Protein 3NXA (pdb70)

CATH classification: 1.10.238.10

InterPro domains:
  IPR001751 S100/Calcium binding protein 7/8-like, conserved site [PS00303] (62-83)
  IPR002048 EF-hand domain [PS50222] (54-89)
  IPR011992 EF-hand domain pair [SSF47473] (5-97)
  IPR013787 S100/CaBP-9k-type, calcium binding, subdomain [PF01023] (8-52)
  IPR013787 S100/CaBP-9k-type, calcium binding, subdomain [SM01394] (8-51)
  IPR018247 EF-Hand 1, calcium-binding site [PS00018] (67-79)

Solvent-accessible surface area: 21104 Å² total; per-residue (Å²): 209,104,52,22,106,1,0,103,4,0,20,42,0,0,55,13,0,29,132,19,23,76,166,207,17,187,44,138,81,34,1,27,78,85,26,0,92,105,0,7,125,137,15,0,70,77,20,6,75,91,90,45,47,104,162,42,4,58,97,38,1,145,102,41,113,100,58,178,59,19,86,0,33,16,88,50,0,8,96,5,0,10,26,18,0,13,112,31,2,133,93,19,31,88,110,58,125,143,94,153,151,104,34,113,4,0,84,5,0,22,32,0,0,53,9,0,17,134,21,14,76,169,189,30,181,40,94,80,16,2,39,60,81,20,0,91,70,0,18,137,119,32,2,75,64,2,5,55,8,76,34,15,116,166,57,4,66,130,62,5,131,119,40,120,110,42,185,54,38,77,0,27,14,87,37,0,8,89,4,0,7,28,14,2,15,82,3,4,119,15,0,35,49,36,88,128,117,228,34,103,3,9,112,3,0,42,35,0,0,51,8,0,26,124,28,26,62,173,208,29,181,50,161,54,40,0,20,54,71,16,0,89,112,0,11,134,137,15,1,64,73,21,6,80,78,90,49,56,108,126,55,2,72,120,71,1,118,130,36,106,70,45,174,93,20,98,4,26,17,89,37,0,7,90,13,0,9,32,13,1,14,104,17,2,116,93,16,25,67,98,62,77,156,118,154,81,31,106,4,0,87,4,0,20,30,0,0,49,9,0,25,136,22,22,36,98,7,7,113,65,86,60,79,1,17,119,71,23,25,169,87,0,33,113,121,11,1,86,135,31,135,95,69,17,32,16,90,93,0,6,100,72,0,10,50,52,0,13,120,58,2,121,96,12,69,139,140,140

Secondary structure (DSSP, 8-state):
--S-HHHHHHHHHHHHHHHTSPTT-S-TT-B-HHHHHHHHHHHSTTTT-SSHHHHHHHHHHHHSPP-SS--B-HHHHHHHHHHHHGGGHHHHHHHHHH--/---HHHHHHHHHHHHHHHTSPTT-S--SEEEHHHHHHHHHHHSTTTT-SHHHHHHHHHHHHTS---SSSEEEHHHHHHHHHHHHGGGHHHHHHHHH-/--HHHHHHHHHHHHHHHTSPTT-SSTT-B-HHHHHHHHHHHSTTTT-SHHHHHHHHHHHHHSPP-SSSPBPHHHHHHHHHHHHGGGHHHHHHHHHH-/---HHHHHHHHHHHHHHTTSPTT-S-TTEE-HHHHHHHHHHHSSS---PEEHHHHHHHHHHHHGGGHHHHHTT-

B-factor: mean 52.2, std 15.89, range [15.0, 108.6]

GO terms:
  GO:0005730 nucleolus (C, IDA)
  GO:0005509 calcium ion binding (F, IDA)
  GO:0005829 cytosol (C, IDA)
  GO:0042803 protein homodimerization activity (F, IPI)
  GO:0005515 protein binding (F, IPI)
  GO:0005576 extracellular region (C, IDA)
  GO:0070062 extracellular exosome (C, HDA)
  GO:0003723 RNA binding (F, HDA)

Organism: Homo sapiens (NCBI:txid9606)

Foldseek 3Di:
DDDDPVRVVVVVLCVLQQVQQDPPRPPSQWHALVSLLVCCVPVVVVLQPPPVLNVVLVVCSVVDDDDPVRTGGSVRSVVSVVVSCPVCVVVVVVVVVVPD/DDDPVVVVVVVLVVLVVVLDDDPDPDPLWHAPVSVVVCCVPVVCVLPVDPVLVVQLVVLVVPDDDDPPNIAGSVSSVVSVCSSCVVCVVVVVVVVVD/DDPVVVVVVVLVVVQQVLQDVPDPPNQFHALVSVLVCCVPPCCVVQVPPVLVVVLNVLSVVDDADVHNTDGSVSSVVSVCVSCVVCVVVVVVVVVVD/DDDVVRVVVVVVCVLQQVQDDPPDPVRFWHPPVSVVVCCVPPCPVVPVTDGPVRSVVVVCVSCVVCVVVVVVPD

Sequence (368 aa):
DCYTELEKAVIVLVENFYKYVSKYSLVKNKISKSSFREMLQKELNHMLSDTGNRKAADKLIQNLDANHDGRISFDEYWTLIGGITGPIAKLIHEQEQQSSCYTELEKAVIVLVENFYKYVSKYSLVKNKISKSSFREMLQKELNHMLSDTGNRKAADKLIQNLDANHDGRISFDEYWTLIGGITGPIAKLIHEQEQQYTELEKAVIVLVENFYKYVSKYSLVKNKISKSSFREMLQKELNHMLSDTGNRKAADKLIQNLDANHDGRISFDEYWTLIGGITGPIAKLIHEQEQQSCYTELEKAVIVLVENFYKYVSKYSLVKNKISKSSFREMLQKELNHMLGRISFDEYWTLIGGITGPIAKLIHEQE

Radius of gyration: 27.62 Å; Cα contacts (8 Å, |Δi|>4): 349; chains: 4; bounding box: 76×71×47 Å

Nearest PDB structures (foldseek):
  3nxa-assembly2_C  TM=9.861E-01  e=1.224E-13  Homo sapiens
  2l50-assembly1_B  TM=8.128E-01  e=8.340E-12  Homo sapiens
  2l51-assembly1_B  TM=8.335E-01  e=1.651E-11  Homo sapiens
  1nsh-assembly1_B  TM=7.944E-01  e=2.448E-04  Oryctolagus cuniculus
  1xyd-assembly1_B  TM=7.224E-01  e=5.487E-04  Rattus norvegicus

Structure (mmCIF, N/CA/C/O backbone):
data_3NXA
#
_entry.id   3NXA
#
_cell.length_a   156.571
_cell.length_b   156.571
_cell.length_c   38.138
_cell.angle_alpha   90.00
_cell.angle_beta   90.00
_cell.angle_gamma   120.00
#
_symmetry.space_group_name_H-M   'P 61'
#
loop_
_entity.id
_entity.type
_entity.pdbx_description
1 polymer 'Protein S100-A16'
2 water water
#
loop_
_atom_site.group_PDB
_atom_site.id
_atom_site.type_symbol
_atom_site.label_atom_id
_atom_site.label_alt_id
_atom_site.label_comp_id
_atom_site.label_asym_id
_atom_site.label_entity_id
_atom_site.label_seq_id
_atom_site.pdbx_PDB_ins_code
_atom_site.Cartn_x
_atom_site.Cartn_y
_atom_site.Cartn_z
_atom_site.occupancy
_atom_site.B_iso_or_equiv
_atom_site.auth_seq_id
_atom_site.auth_comp_id
_atom_site.auth_asym_id
_atom_site.auth_atom_id
_atom_site.pdbx_PDB_model_num
ATOM 1 N N . ASP A 1 1 ? -7.149 47.415 46.837 1.00 82.83 3 ASP A N 1
ATOM 2 C CA . ASP A 1 1 ? -8.355 48.351 46.821 1.00 86.34 3 ASP A CA 1
ATOM 3 C C . ASP A 1 1 ? -8.406 49.624 45.800 1.00 84.63 3 ASP A C 1
ATOM 4 O O . ASP A 1 1 ? -8.998 50.668 46.084 1.00 86.64 3 ASP A O 1
ATOM 9 N N . CYS A 1 2 ? -7.930 49.521 44.557 1.00 82.69 4 CYS A N 1
ATOM 10 C CA . CYS A 1 2 ? -8.387 50.583 43.567 1.00 78.25 4 CYS A CA 1
ATOM 11 C C . CYS A 1 2 ? -9.303 50.000 42.482 1.00 71.97 4 CYS A C 1
ATOM 12 O O . CYS A 1 2 ? -10.500 50.013 42.663 1.00 71.51 4 CYS A O 1
ATOM 15 N N . TYR A 1 3 ? -8.735 49.293 41.515 1.00 66.28 5 TYR A N 1
ATOM 16 C CA . TYR A 1 3 ? -9.402 48.887 40.341 1.00 59.41 5 TYR A CA 1
ATOM 17 C C . TYR A 1 3 ? -10.660 48.277 40.469 1.00 59.90 5 TYR A C 1
ATOM 18 O O . TYR A 1 3 ? -10.954 47.454 41.355 1.00 59.00 5 TYR A O 1
ATOM 27 N N . THR A 1 4 ? -11.489 48.544 39.483 1.00 52.79 6 THR A N 1
ATOM 28 C CA . THR A 1 4 ? -12.837 47.932 39.580 1.00 49.00 6 THR A CA 1
ATOM 29 C C . THR A 1 4 ? -12.951 46.499 39.032 1.00 44.92 6 THR A C 1
ATOM 30 O O . THR A 1 4 ? -12.110 45.903 38.276 1.00 46.26 6 THR A O 1
ATOM 34 N N . GLU A 1 5 ? -14.013 45.863 39.411 1.00 44.05 7 GLU A N 1
ATOM 35 C CA . GLU A 1 5 ? -14.203 44.491 38.967 1.00 47.18 7 GLU A CA 1
ATOM 36 C C . GLU A 1 5 ? -14.238 44.412 37.418 1.00 44.99 7 GLU A C 1
ATOM 37 O O . GLU A 1 5 ? -13.575 43.486 36.797 1.00 46.43 7 GLU A O 1
ATOM 43 N N . LEU A 1 6 ? -14.984 45.327 36.778 1.00 40.74 8 LEU A N 1
ATOM 44 C CA . LEU A 1 6 ? -14.854 45.300 35.292 1.00 44.94 8 LEU A CA 1
ATOM 45 C C . LEU A 1 6 ? -13.470 45.558 34.865 1.00 38.89 8 LEU A C 1
ATOM 46 O O . LEU A 1 6 ? -12.930 44.888 33.937 1.00 43.85 8 LEU A O 1
ATOM 51 N N . GLU A 1 7 ? -12.814 46.503 35.470 1.00 39.21 9 GLU A N 1
ATOM 52 C CA . GLU A 1 7 ? -11.440 46.829 35.076 1.00 38.01 9 GLU A CA 1
ATOM 53 C C . GLU A 1 7 ? -10.425 45.626 35.322 1.00 41.27 9 GLU A C 1
ATOM 54 O O . GLU A 1 7 ? -9.606 45.050 34.351 1.00 40.00 9 GLU A O 1
ATOM 60 N N . LYS A 1 8 ? -10.597 45.043 36.525 1.00 38.57 10 LYS A N 1
ATOM 61 C CA . LYS A 1 8 ? -9.871 43.651 36.740 1.00 41.06 10 LYS A CA 1
ATOM 62 C C . LYS A 1 8 ? -10.164 42.634 35.676 1.00 40.09 10 LYS A C 1
ATOM 63 O O . LYS A 1 8 ? -9.241 41.808 35.323 1.00 36.76 10 LYS A O 1
ATOM 69 N N . ALA A 1 9 ? -11.397 42.660 35.130 1.00 35.16 11 ALA A N 1
ATOM 70 C CA . ALA A 1 9 ? -11.656 41.551 34.179 1.00 33.83 11 ALA A CA 1
ATOM 71 C C . ALA A 1 9 ? -11.065 41.856 32.855 1.00 36.07 11 ALA A C 1
ATOM 72 O O . ALA A 1 9 ? -10.832 40.944 32.038 1.00 42.13 11 ALA A O 1
ATOM 74 N N . VAL A 1 10 ? -11.094 43.127 32.436 1.00 33.29 12 VAL A N 1
ATOM 75 C CA . VAL A 1 10 ? -10.364 43.551 31.148 1.00 33.47 12 VAL A CA 1
ATOM 76 C C . VAL A 1 10 ? -8.974 43.254 31.268 1.00 30.30 12 VAL A C 1
ATOM 77 O O . VAL A 1 10 ? -8.334 42.682 30.406 1.00 31.53 12 VAL A O 1
ATOM 81 N N . ILE A 1 11 ? -8.391 43.601 32.420 1.00 38.11 13 ILE A N 1
ATOM 82 C CA . ILE A 1 11 ? -7.028 43.094 32.594 1.00 41.32 13 ILE A CA 1
ATOM 83 C C . ILE A 1 11 ? -6.758 41.620 32.431 1.00 43.77 13 ILE A C 1
ATOM 84 O O . ILE A 1 11 ? -5.718 41.215 31.710 1.00 42.55 13 ILE A O 1
ATOM 89 N N . VAL A 1 12 ? -7.617 40.787 33.081 1.00 44.20 14 VAL A N 1
ATOM 90 C CA . VAL A 1 12 ? -7.421 39.300 32.827 1.00 40.34 14 VAL A CA 1
ATOM 91 C C . VAL A 1 12 ? -7.605 39.060 31.246 1.00 38.95 14 VAL A C 1
ATOM 92 O O . VAL A 1 12 ? -6.860 38.269 30.562 1.00 36.75 14 VAL A O 1
ATOM 96 N N . LEU A 1 13 ? -8.645 39.566 30.676 1.00 37.21 15 LEU A N 1
ATOM 97 C CA . LEU A 1 13 ? -8.711 39.315 29.199 1.00 35.41 15 LEU A CA 1
ATOM 98 C C . LEU A 1 13 ? -7.453 39.636 28.404 1.00 39.14 15 LEU A C 1
ATOM 99 O O . LEU A 1 13 ? -7.165 38.935 27.394 1.00 37.88 15 LEU A O 1
ATOM 104 N N . VAL A 1 14 ? -6.706 40.669 28.845 1.00 42.74 16 VAL A N 1
ATOM 105 C CA . VAL A 1 14 ? -5.619 41.278 28.146 1.00 41.99 16 VAL A CA 1
ATOM 106 C C . VAL A 1 14 ? -4.377 40.424 28.571 1.00 44.84 16 VAL A C 1
ATOM 107 O O . VAL A 1 14 ? -3.657 39.877 27.630 1.00 37.33 16 VAL A O 1
ATOM 111 N N . GLU A 1 15 ? -4.274 40.160 29.897 1.00 41.21 17 GLU A N 1
ATOM 112 C CA . GLU A 1 15 ? -3.122 39.177 30.260 1.00 43.82 17 GLU A CA 1
ATOM 113 C C . GLU A 1 15 ? -3.210 37.719 29.602 1.00 38.92 17 GLU A C 1
ATOM 114 O O . GLU A 1 15 ? -2.318 37.031 29.287 1.00 43.63 17 GLU A O 1
ATOM 120 N N . ASN A 1 16 ? -4.355 37.292 29.312 1.00 43.68 18 ASN A N 1
ATOM 121 C CA . ASN A 1 16 ? -4.658 36.050 28.815 1.00 40.79 18 ASN A CA 1
ATOM 122 C C . ASN A 1 16 ? -4.404 35.948 27.380 1.00 44.33 18 ASN A C 1
ATOM 123 O O . ASN A 1 16 ? -3.805 34.875 26.990 1.00 44.26 18 ASN A O 1
ATOM 128 N N . PHE A 1 17 ? -4.485 37.007 26.620 1.00 38.98 19 PHE A N 1
ATOM 129 C CA . PHE A 1 17 ? -4.059 37.002 25.343 1.00 39.63 19 PHE A CA 1
ATOM 130 C C . PHE A 1 17 ? -2.549 36.955 25.356 1.00 43.49 19 PHE A C 1
ATOM 131 O O . PHE A 1 17 ? -1.896 36.330 24.470 1.00 47.84 19 PHE A O 1
ATOM 139 N N . TYR A 1 18 ? -1.945 37.797 26.111 1.00 43.01 20 TYR A N 1
ATOM 140 C CA . TYR A 1 18 ? -0.418 37.889 25.933 1.00 46.70 20 TYR A CA 1
ATOM 141 C C . TYR A 1 18 ? 0.165 36.561 26.509 1.00 46.48 20 TYR A C 1
ATOM 142 O O . TYR A 1 18 ? 1.303 36.142 26.098 1.00 42.51 20 TYR A O 1
ATOM 151 N N . LYS A 1 19 ? -0.536 35.929 27.504 1.00 43.33 21 LYS A N 1
ATOM 152 C CA . LYS A 1 19 ? 0.087 34.567 27.820 1.00 49.96 21 LYS A CA 1
ATOM 153 C C . LYS A 1 19 ? 0.276 33.609 26.621 1.00 49.61 21 LYS A C 1
ATOM 154 O O . LYS A 1 19 ? 1.112 32.671 26.574 1.00 49.11 21 LYS A O 1
ATOM 160 N N . TYR A 1 20 ? -0.518 33.783 25.618 1.00 50.19 22 TYR A N 1
ATOM 161 C CA . TYR A 1 20 ? -0.425 32.884 24.384 1.00 46.20 22 TYR A CA 1
ATOM 162 C C . TYR A 1 20 ? 0.485 33.278 23.248 1.00 44.96 22 TYR A C 1
ATOM 163 O O . TYR A 1 20 ? 0.522 32.696 22.174 1.00 48.82 22 TYR A O 1
ATOM 172 N N . VAL A 1 21 ? 1.162 34.367 23.431 1.00 46.47 23 VAL A N 1
ATOM 173 C CA . VAL A 1 21 ? 2.200 34.769 22.454 1.00 49.11 23 VAL A CA 1
ATOM 174 C C . VAL A 1 21 ? 3.547 34.026 22.945 1.00 51.16 23 VAL A C 1
ATOM 175 O O . VAL A 1 21 ? 3.976 34.145 24.219 1.00 47.86 23 VAL A O 1
ATOM 179 N N . SER A 1 22 ? 4.175 33.265 22.012 1.00 55.66 24 SER A N 1
ATOM 180 C CA . SER A 1 22 ? 5.459 32.430 22.524 1.00 59.57 24 SER A CA 1
ATOM 181 C C . SER A 1 22 ? 6.650 33.311 22.747 1.00 59.59 24 SER A C 1
ATOM 182 O O . SER A 1 22 ? 6.751 34.444 22.163 1.00 61.82 24 SER A O 1
ATOM 185 N N . LYS A 1 23 ? 7.415 32.975 23.796 1.00 60.07 25 LYS A N 1
ATOM 186 C CA . LYS A 1 23 ? 8.600 33.776 24.179 1.00 59.22 25 LYS A CA 1
ATOM 187 C C . LYS A 1 23 ? 9.550 33.897 22.927 1.00 56.29 25 LYS A C 1
ATOM 188 O O . LYS A 1 23 ? 9.683 33.022 22.154 1.00 57.21 25 LYS A O 1
ATOM 194 N N . TYR A 1 24 ? 10.018 35.036 22.670 1.00 56.18 26 TYR A N 1
ATOM 195 C CA . TYR A 1 24 ? 11.061 35.157 21.594 1.00 57.85 26 TYR A CA 1
ATOM 196 C C . TYR A 1 24 ? 10.286 35.093 20.298 1.00 59.25 26 TYR A C 1
ATOM 197 O O . TYR A 1 24 ? 10.843 34.647 19.193 1.00 64.33 26 TYR A O 1
ATOM 206 N N . SER A 1 25 ? 8.957 35.361 20.366 1.00 57.03 27 SER A N 1
ATOM 207 C CA . SER A 1 25 ? 8.257 35.532 19.107 1.00 50.27 27 SER A CA 1
ATOM 208 C C . SER A 1 25 ? 8.681 36.845 18.475 1.00 47.09 27 SER A C 1
ATOM 209 O O . SER A 1 25 ? 8.647 37.954 19.117 1.00 44.34 27 SER A O 1
ATOM 212 N N . LEU A 1 26 ? 9.081 36.853 17.199 1.00 50.49 28 LEU A N 1
ATOM 213 C CA . LEU A 1 26 ? 9.453 38.259 16.546 1.00 52.21 28 LEU A CA 1
ATOM 214 C C . LEU A 1 26 ? 8.115 39.054 16.452 1.00 53.64 28 LEU A C 1
ATOM 215 O O . LEU A 1 26 ? 8.099 40.310 16.241 1.00 53.06 28 LEU A O 1
ATOM 220 N N . VAL A 1 27 ? 6.968 38.372 16.592 1.00 53.72 29 VAL A N 1
ATOM 221 C CA . VAL A 1 27 ? 5.609 39.210 16.572 1.00 55.10 29 VAL A CA 1
ATOM 222 C C . VAL A 1 27 ? 5.095 39.096 17.941 1.00 52.77 29 VAL A C 1
ATOM 223 O O . VAL A 1 27 ? 4.527 38.009 18.388 1.00 52.07 29 VAL A O 1
ATOM 227 N N . LYS A 1 28 ? 5.352 40.111 18.697 1.00 51.34 30 LYS A N 1
ATOM 228 C CA . LYS A 1 28 ? 5.015 39.683 20.065 1.00 53.88 30 LYS A CA 1
ATOM 229 C C . LYS A 1 28 ? 3.608 40.295 20.484 1.00 54.95 30 LYS A C 1
ATOM 230 O O . LYS A 1 28 ? 3.359 40.267 21.680 1.00 54.15 30 LYS A O 1
ATOM 236 N N . ASN A 1 29 ? 2.851 41.003 19.591 1.00 50.17 31 ASN A N 1
ATOM 237 C CA . ASN A 1 29 ? 1.426 41.475 19.743 1.00 52.04 31 ASN A CA 1
ATOM 238 C C . ASN A 1 29 ? 0.454 40.435 19.070 1.00 48.21 31 ASN A C 1
ATOM 239 O O . ASN A 1 29 ? -0.704 40.752 18.879 1.00 49.43 31 ASN A O 1
ATOM 244 N N . LYS A 1 30 ? 0.814 39.212 18.688 1.00 45.79 32 LYS A N 1
ATOM 245 C CA . LYS A 1 30 ? -0.027 38.401 17.947 1.00 44.56 32 LYS A CA 1
ATOM 246 C C . LYS A 1 30 ? 0.145 36.946 18.491 1.00 46.93 32 LYS A C 1
ATOM 247 O O . LYS A 1 30 ? 1.226 36.609 19.101 1.00 49.81 32 LYS A O 1
ATOM 253 N N . ILE A 1 31 ? -0.933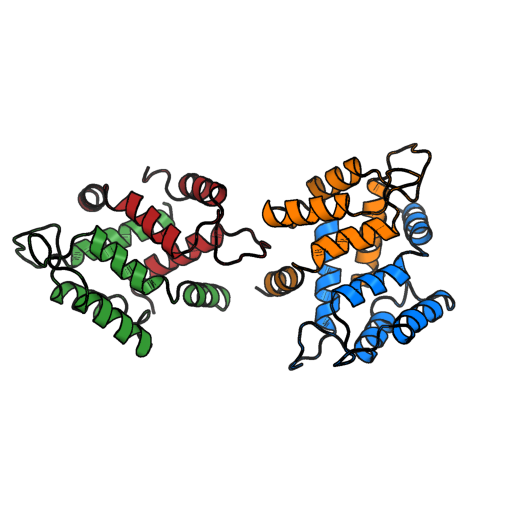 36.133 18.426 1.00 41.30 33 ILE A N 1
ATOM 254 C CA . ILE A 1 31 ? -0.869 34.707 18.828 1.00 42.43 33 ILE A CA 1
ATOM 255 C C . ILE A 1 31 ? -1.178 33.862 17.581 1.00 48.56 33 ILE A C 1
ATOM 256 O O . ILE A 1 31 ? -1.726 34.369 16.542 1.00 43.00 33 ILE A O 1
ATOM 261 N N . SER A 1 32 ? -0.648 32.655 17.657 1.00 51.61 34 SER A N 1
ATOM 262 C CA . SER A 1 32 ? -0.867 31.728 16.528 1.00 54.82 34 SER A CA 1
ATOM 263 C C . SER A 1 32 ? -2.341 31.119 16.592 1.00 58.25 34 SER A C 1
ATOM 264 O O . SER A 1 32 ? -2.939 30.924 17.750 1.00 57.06 34 SER A O 1
ATOM 267 N N . LYS A 1 33 ? -2.835 30.661 15.404 1.00 56.40 35 LYS A N 1
ATOM 268 C CA . LYS A 1 33 ? -4.024 29.840 15.412 1.00 55.12 35 LYS A CA 1
ATOM 269 C C . LYS A 1 33 ? -3.985 28.717 16.375 1.00 53.09 35 LYS A C 1
ATOM 270 O O . LYS A 1 33 ? -4.968 28.430 17.015 1.00 53.57 35 LYS A O 1
ATOM 276 N N . SER A 1 34 ? -2.902 27.942 16.372 1.00 51.81 36 SER A N 1
ATOM 277 C CA . SER A 1 34 ? -2.866 26.725 17.092 1.00 52.05 36 SER A CA 1
ATOM 278 C C . SER A 1 34 ? -2.728 27.153 18.655 1.00 52.29 36 SER A C 1
ATOM 279 O O . SER A 1 34 ? -3.247 26.411 19.671 1.00 55.25 36 SER A O 1
ATOM 282 N N . SER A 1 35 ? -2.029 28.274 18.944 1.00 49.21 37 SER A N 1
ATOM 283 C CA . SER A 1 35 ? -1.970 28.701 20.323 1.00 49.64 37 SER A CA 1
ATOM 284 C C . SER A 1 35 ? -3.426 29.170 20.754 1.00 48.79 37 SER A C 1
ATOM 285 O O . SER A 1 35 ? -3.908 28.966 21.844 1.00 49.84 37 SER A O 1
ATOM 288 N N . PHE A 1 36 ? -4.087 29.872 19.897 1.00 49.32 38 PHE A N 1
ATOM 289 C CA . PHE A 1 36 ? -5.546 30.150 20.258 1.00 55.75 38 PHE A CA 1
ATOM 290 C C . PHE A 1 36 ? -6.415 28.898 20.666 1.00 53.71 38 PHE A C 1
ATOM 291 O O . PHE A 1 36 ? -7.013 28.853 21.806 1.00 52.74 38 PHE A O 1
ATOM 299 N N . ARG A 1 37 ? -6.364 27.856 19.766 1.00 52.87 39 ARG A N 1
ATOM 300 C CA . ARG A 1 37 ? -7.189 26.600 19.930 1.00 49.64 39 ARG A CA 1
ATOM 301 C C . ARG A 1 37 ? -6.760 26.028 21.231 1.00 50.07 39 ARG A C 1
ATOM 302 O O . ARG A 1 37 ? -7.576 25.634 21.962 1.00 55.83 39 ARG A O 1
ATOM 310 N N . GLU A 1 38 ? -5.504 26.092 21.553 1.00 49.30 40 GLU A N 1
ATOM 311 C CA . GLU A 1 38 ? -4.983 25.609 22.759 1.00 50.26 40 GLU A CA 1
ATOM 312 C C . GLU A 1 38 ? -5.600 26.429 23.946 1.00 48.15 40 GLU A C 1
ATOM 313 O O . GLU A 1 38 ? -5.927 25.827 25.123 1.00 48.39 40 GLU A O 1
ATOM 319 N N . MET A 1 39 ? -5.734 27.776 23.746 1.00 50.15 41 MET A N 1
ATOM 320 C CA . MET A 1 39 ? -6.352 28.604 24.880 1.00 45.20 41 MET A CA 1
ATOM 321 C C . MET A 1 39 ? -7.814 28.280 25.125 1.00 45.81 41 MET A C 1
ATOM 322 O O . MET A 1 39 ? -8.342 28.274 26.286 1.00 45.97 41 MET A O 1
ATOM 327 N N . LEU A 1 40 ? -8.492 28.044 24.039 1.00 47.05 42 LEU A N 1
ATOM 328 C CA . LEU A 1 40 ? -9.949 27.832 24.090 1.00 55.30 42 LEU A CA 1
ATOM 329 C C . LEU A 1 40 ? -10.256 26.613 24.900 1.00 59.73 42 LEU A C 1
ATOM 330 O O . LEU A 1 40 ? -11.065 26.594 25.898 1.00 59.58 42 LEU A O 1
ATOM 335 N N . GLN A 1 41 ? -9.501 25.587 24.486 1.00 64.94 43 GLN A N 1
ATOM 336 C CA . GLN A 1 41 ? -9.513 24.204 25.033 1.00 64.90 43 GLN A CA 1
ATOM 337 C C . GLN A 1 41 ? -9.172 24.308 26.581 1.00 62.49 43 GLN A C 1
ATOM 338 O O . GLN A 1 41 ? -9.886 23.778 27.458 1.00 62.10 43 GLN A O 1
ATOM 344 N N . LYS A 1 42 ? -8.149 25.021 26.881 1.00 56.56 44 LYS A N 1
ATOM 345 C CA . LYS A 1 42 ? -7.640 25.116 28.296 1.00 57.05 44 LYS A CA 1
ATOM 346 C C . LYS A 1 42 ? -8.352 26.189 29.193 1.00 53.93 44 LYS A C 1
ATOM 347 O O . LYS A 1 42 ? -8.645 25.993 30.406 1.00 57.40 44 LYS A O 1
ATOM 353 N N . GLU A 1 43 ? -8.598 27.390 28.625 1.00 52.65 45 GLU A N 1
ATOM 354 C CA . GLU A 1 43 ? -9.079 28.605 29.426 1.00 49.65 45 GLU A CA 1
ATOM 355 C C . GLU A 1 43 ? -10.645 28.704 29.487 1.00 50.38 45 GLU A C 1
ATOM 356 O O . GLU A 1 43 ? -11.184 29.255 30.542 1.00 48.61 45 GLU A O 1
ATOM 362 N N . LEU A 1 44 ? -11.350 28.091 28.467 1.00 46.63 46 LEU A N 1
ATOM 363 C CA . LEU A 1 44 ? -12.797 28.162 28.312 1.00 52.84 46 LEU A CA 1
ATOM 364 C C . LEU A 1 44 ? -13.432 26.766 28.299 1.00 56.56 46 LEU A C 1
ATOM 365 O O . LEU A 1 44 ? -14.392 26.524 27.493 1.00 53.03 46 LEU A O 1
ATOM 370 N N . ASN A 1 45 ? -12.765 25.763 28.908 1.00 61.33 47 ASN A N 1
ATOM 371 C CA . ASN A 1 45 ? -13.407 24.478 28.572 1.00 64.06 47 ASN A CA 1
ATOM 372 C C . ASN A 1 45 ? -14.666 24.162 29.480 1.00 62.65 47 ASN A C 1
ATOM 373 O O . ASN A 1 45 ? -15.506 23.317 28.996 1.00 65.30 47 ASN A O 1
ATOM 378 N N . HIS A 1 46 ? -14.914 24.928 30.609 1.00 57.13 48 HIS A N 1
ATOM 379 C CA . HIS A 1 46 ? -16.262 24.953 31.121 1.00 59.49 48 HIS A CA 1
ATOM 380 C C . HIS A 1 46 ? -17.256 25.532 30.130 1.00 59.80 48 HIS A C 1
ATOM 381 O O . HIS A 1 46 ? -18.099 24.769 29.652 1.00 62.60 48 HIS A O 1
ATOM 388 N N . MET A 1 47 ? -17.101 26.787 29.727 1.00 57.29 49 MET A N 1
ATOM 389 C CA . MET A 1 47 ? -18.012 27.449 28.883 1.00 56.33 49 MET A CA 1
ATOM 390 C C . MET A 1 47 ? -17.996 26.801 27.560 1.00 57.93 49 MET A C 1
ATOM 391 O O . MET A 1 47 ? -18.976 26.923 26.797 1.00 57.90 49 MET A O 1
ATOM 396 N N . LEU A 1 48 ? -17.020 26.017 27.275 1.00 56.43 50 LEU A N 1
ATOM 397 C CA . LEU A 1 48 ? -17.204 25.303 25.961 1.00 61.36 50 LEU A CA 1
ATOM 398 C C . LEU A 1 48 ? -17.522 23.701 26.018 1.00 63.05 50 LEU A C 1
ATOM 399 O O . LEU A 1 48 ? -17.245 22.918 25.021 1.00 62.30 50 LEU A O 1
ATOM 404 N N . SER A 1 49 ? -18.125 23.268 27.099 1.00 65.26 51 SER A N 1
ATOM 405 C CA . SER A 1 49 ? -18.622 21.943 27.071 1.00 67.60 51 SER A CA 1
ATOM 406 C C . SER A 1 49 ? -19.627 21.519 26.075 1.00 67.89 51 SER A C 1
ATOM 407 O O . SER A 1 49 ? -19.723 20.382 25.693 1.00 69.34 51 SER A O 1
A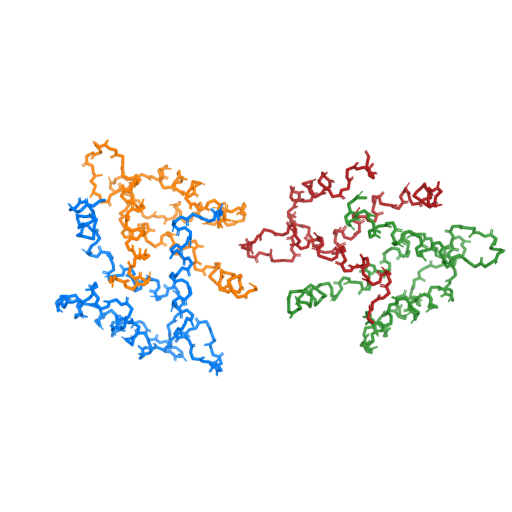TOM 410 N N . ASP A 1 50 ? -20.583 22.403 25.867 1.00 70.04 52 ASP A N 1
ATOM 411 C CA . ASP A 1 50 ? -21.576 21.899 24.958 1.00 71.64 52 ASP A CA 1
ATOM 412 C C . ASP A 1 50 ? -20.725 21.469 23.720 1.00 72.48 52 ASP A C 1
ATOM 413 O O . ASP A 1 50 ? -19.612 21.009 24.202 1.00 78.51 52 ASP A O 1
ATOM 418 N N . THR A 1 51 ? -21.287 21.045 22.672 1.00 15.00 53 THR A N 1
ATOM 419 C CA . THR A 1 51 ? -20.572 20.502 21.512 1.00 15.00 53 THR A CA 1
ATOM 420 C C . THR A 1 51 ? -21.056 21.167 20.294 1.00 15.00 53 THR A C 1
ATOM 421 O O . THR A 1 51 ? -20.389 21.663 19.395 1.00 68.06 53 THR A O 1
ATOM 425 N N . GLY A 1 52 ? -22.248 21.773 20.539 1.00 64.06 54 GLY A N 1
ATOM 426 C CA . GLY A 1 52 ? -22.620 22.899 19.628 1.00 63.69 54 GLY A CA 1
ATOM 427 C C . GLY A 1 52 ? -21.657 24.018 19.983 1.00 63.34 54 GLY A C 1
ATOM 428 O O . GLY A 1 52 ? -21.180 24.828 19.218 1.00 56.18 54 GLY A O 1
ATOM 429 N N . ASN A 1 53 ? -21.394 24.215 21.227 1.00 66.02 55 ASN A N 1
ATOM 430 C CA . ASN A 1 53 ? -20.576 25.379 21.624 1.00 68.22 55 ASN A CA 1
ATOM 431 C C . ASN A 1 53 ? -19.257 25.258 20.994 1.00 67.61 55 ASN A C 1
ATOM 432 O O . ASN A 1 53 ? -18.597 25.855 20.206 1.00 67.48 55 ASN A O 1
ATOM 437 N N . ARG A 1 54 ? -18.687 24.100 21.151 1.00 66.44 56 ARG A N 1
ATOM 438 C CA . ARG A 1 54 ? -17.277 23.845 20.849 1.00 66.61 56 ARG A CA 1
ATOM 439 C C . ARG A 1 54 ? -17.142 23.963 19.407 1.00 64.27 56 ARG A C 1
ATOM 440 O O . ARG A 1 54 ? -16.219 24.656 18.944 1.00 61.94 56 ARG A O 1
ATOM 448 N N . LYS A 1 55 ? -18.152 23.485 18.733 1.00 63.12 57 LYS A N 1
ATOM 449 C CA . LYS A 1 55 ? -18.059 23.448 17.276 1.00 65.71 57 LYS A CA 1
ATOM 450 C C . LYS A 1 55 ? -18.138 24.827 16.705 1.00 61.58 57 LYS A C 1
ATOM 451 O O . LYS A 1 55 ? -17.269 25.123 15.862 1.00 63.89 57 LYS A O 1
ATOM 457 N N . ALA A 1 56 ? -19.090 25.659 17.181 1.00 59.51 58 ALA A N 1
ATOM 458 C CA . ALA A 1 56 ? -19.327 27.001 16.635 1.00 58.07 58 ALA A CA 1
ATOM 459 C C . ALA A 1 56 ? -17.993 27.865 16.894 1.00 57.04 58 ALA A C 1
ATOM 460 O O . ALA A 1 56 ? -17.763 28.780 16.123 1.00 58.31 58 ALA A O 1
ATOM 462 N N . ALA A 1 57 ? -17.304 27.659 18.020 1.00 52.39 59 ALA A N 1
ATOM 463 C CA . ALA A 1 57 ? -15.988 28.216 18.198 1.00 59.51 59 ALA A CA 1
ATOM 464 C C . ALA A 1 57 ? -15.025 27.957 16.933 1.00 60.97 59 ALA A C 1
ATOM 465 O O . ALA A 1 57 ? -14.723 28.877 16.207 1.00 61.51 59 ALA A O 1
ATOM 467 N N . ASP A 1 58 ? -14.632 26.697 16.681 1.00 65.94 60 ASP A N 1
ATOM 468 C CA . ASP A 1 58 ? -13.710 26.375 15.604 1.00 65.80 60 ASP A CA 1
ATOM 469 C C . ASP A 1 58 ? -14.191 26.865 14.228 1.00 64.28 60 ASP A C 1
ATOM 470 O O . ASP A 1 58 ? -13.342 27.082 13.330 1.00 66.27 60 ASP A O 1
ATOM 475 N N . LYS A 1 59 ? -15.474 27.044 13.996 1.00 61.36 61 LYS A N 1
ATOM 476 C CA . LYS A 1 59 ? -15.726 27.666 12.659 1.00 65.45 61 LYS A CA 1
ATOM 477 C C . LYS A 1 59 ? -15.324 29.088 12.676 1.00 63.74 61 LYS A C 1
ATOM 478 O O . LYS A 1 59 ? -15.189 29.588 11.551 1.00 67.48 61 LYS A O 1
ATOM 484 N N . LEU A 1 60 ? -15.189 29.729 13.858 1.00 59.29 62 LEU A N 1
ATOM 485 C CA . LEU A 1 60 ? -14.926 31.154 13.854 1.00 61.97 62 LEU A CA 1
ATOM 486 C C . LEU A 1 60 ? -13.346 31.229 13.585 1.00 62.03 62 LEU A C 1
ATOM 487 O O . LEU A 1 60 ? -12.807 32.093 12.821 1.00 59.77 62 LEU A O 1
ATOM 492 N N . ILE A 1 61 ? -12.654 30.339 14.240 1.00 62.81 63 ILE A N 1
ATOM 493 C CA . ILE A 1 61 ? -11.217 30.186 14.016 1.00 66.65 63 ILE A CA 1
ATOM 494 C C . ILE A 1 61 ? -10.881 29.884 12.476 1.00 71.30 63 ILE A C 1
ATOM 495 O O . ILE A 1 61 ? -10.180 30.708 11.775 1.00 71.78 63 ILE A O 1
ATOM 500 N N . GLN A 1 62 ? -11.481 28.790 11.982 1.00 73.74 64 GLN A N 1
ATOM 501 C CA . GLN A 1 62 ? -11.432 28.379 10.628 1.00 78.86 64 GLN A CA 1
ATOM 502 C C . GLN A 1 62 ? -12.086 29.492 9.728 1.00 82.44 64 GLN A C 1
ATOM 503 O O . GLN A 1 62 ? -11.513 29.782 8.710 1.00 84.75 64 GLN A O 1
ATOM 509 N N . ASN A 1 63 ? -13.182 30.181 10.066 1.00 85.70 65 ASN A N 1
ATOM 510 C CA . ASN A 1 63 ? -13.763 31.197 9.105 1.00 90.22 65 ASN A CA 1
ATOM 511 C C . ASN A 1 63 ? -12.864 32.474 8.965 1.00 91.79 65 ASN A C 1
ATOM 512 O O . ASN A 1 63 ? -13.095 33.387 8.095 1.00 94.34 65 ASN A O 1
ATOM 517 N N . LEU A 1 64 ? -11.883 32.575 9.857 1.00 92.45 66 LEU A N 1
ATOM 518 C CA . LEU A 1 64 ? -11.151 33.785 10.035 1.00 93.51 66 LEU A CA 1
ATOM 519 C C . LEU A 1 64 ? -10.544 34.364 8.689 1.00 95.03 66 LEU A C 1
ATOM 520 O O . LEU A 1 64 ? -10.440 33.660 7.714 1.00 95.73 66 LEU A O 1
ATOM 525 N N . ASP A 1 65 ? -10.174 35.652 8.652 1.00 96.16 67 ASP A N 1
ATOM 526 C CA . ASP A 1 65 ? -9.485 36.380 7.453 1.00 96.22 67 ASP A CA 1
ATOM 527 C C . ASP A 1 65 ? -8.015 36.010 7.177 1.00 97.21 67 ASP A C 1
ATOM 528 O O . ASP A 1 65 ? -7.129 35.965 8.121 1.00 96.38 67 ASP A O 1
ATOM 533 N N . ALA A 1 66 ? -7.780 35.626 5.908 1.00 97.32 68 ALA A N 1
ATOM 534 C CA . ALA A 1 66 ? -6.468 35.084 5.578 1.00 97.52 68 ALA A CA 1
ATOM 535 C C . ALA A 1 66 ? -5.537 36.371 5.594 1.00 97.47 68 ALA A C 1
ATOM 536 O O . ALA A 1 66 ? -6.014 37.472 5.322 1.00 97.25 68 ALA A O 1
ATOM 538 N N . ASN A 1 67 ? -4.276 36.305 6.035 1.00 96.64 69 ASN A N 1
ATOM 539 C CA . ASN A 1 67 ? -3.470 37.599 6.096 1.00 95.02 69 ASN A CA 1
ATOM 540 C C . ASN A 1 67 ? -1.962 37.360 5.692 1.00 93.65 69 ASN A C 1
ATOM 541 O O . ASN A 1 67 ? -1.516 36.203 5.830 1.00 92.94 69 ASN A O 1
ATOM 546 N N . HIS A 1 68 ? -1.284 38.372 5.072 1.00 91.45 70 HIS A N 1
ATOM 547 C CA . HIS A 1 68 ? 0.297 38.536 5.036 1.00 92.25 70 HIS A CA 1
ATOM 548 C C . HIS A 1 68 ? 1.220 37.572 5.967 1.00 89.50 70 HIS A C 1
ATOM 549 O O . HIS A 1 68 ? 2.473 37.510 5.785 1.00 87.94 70 HIS A O 1
ATOM 556 N N . ASP A 1 69 ? 0.624 36.943 7.016 1.00 86.35 71 ASP A N 1
ATOM 557 C CA . ASP A 1 69 ? 1.407 36.481 8.209 1.00 83.82 71 ASP A CA 1
ATOM 558 C C . ASP A 1 69 ? 0.610 35.361 8.926 1.00 80.90 71 ASP A C 1
ATOM 559 O O . ASP A 1 69 ? 1.290 34.414 9.566 1.00 81.03 71 ASP A O 1
ATOM 564 N N . GLY A 1 70 ? -0.766 35.431 8.819 1.00 74.24 72 GLY A N 1
ATOM 565 C CA . GLY A 1 70 ? -1.638 34.364 9.347 1.00 69.91 72 GLY A CA 1
ATOM 566 C C . GLY A 1 70 ? -1.717 34.273 10.895 1.00 66.32 72 GLY A C 1
ATOM 567 O O . GLY A 1 70 ? -2.345 33.305 11.466 1.00 67.83 72 GLY A O 1
ATOM 568 N N . ARG A 1 71 ? -1.116 35.200 11.603 1.00 60.54 73 ARG A N 1
ATOM 569 C CA . ARG A 1 71 ? -1.361 35.218 13.039 1.00 61.63 73 ARG A CA 1
ATOM 570 C C . ARG A 1 71 ? -2.662 36.078 13.479 1.00 59.69 73 ARG A C 1
ATOM 571 O O . ARG A 1 71 ? -3.351 36.692 12.504 1.00 57.83 73 ARG A O 1
ATOM 579 N N . ILE A 1 72 ? -2.926 36.152 14.834 1.00 51.25 74 ILE A N 1
ATOM 580 C CA . ILE A 1 72 ? -4.183 36.744 15.336 1.00 50.87 74 ILE A CA 1
ATOM 581 C C . ILE A 1 72 ? -3.887 38.025 16.167 1.00 47.72 74 ILE A C 1
ATOM 582 O O . ILE A 1 72 ? -3.283 37.956 17.256 1.00 48.57 74 ILE A O 1
ATOM 587 N N . SER A 1 73 ? -4.397 39.148 15.738 1.00 47.81 75 SER A N 1
ATOM 588 C CA . SER A 1 73 ? -4.176 40.435 16.517 1.00 44.83 75 SER A CA 1
ATOM 589 C C . SER A 1 73 ? -4.941 40.445 17.785 1.00 42.50 75 SER A C 1
ATOM 590 O O . SER A 1 73 ? -5.670 39.545 18.100 1.00 42.59 75 SER A O 1
ATOM 593 N N . PHE A 1 74 ? -4.751 41.423 18.537 1.00 42.00 76 PHE A N 1
ATOM 594 C CA . PHE A 1 74 ? -5.520 41.440 19.744 1.00 39.68 76 PHE A CA 1
ATOM 595 C C . PHE A 1 74 ? -6.966 41.744 19.370 1.00 38.43 76 PHE A C 1
ATOM 596 O O . PHE A 1 74 ? -7.910 41.287 20.082 1.00 39.12 76 PHE A O 1
ATOM 604 N N . ASP A 1 75 ? -7.208 42.557 18.312 1.00 36.35 77 ASP A N 1
ATOM 605 C CA . ASP A 1 75 ? -8.604 42.999 18.083 1.00 37.33 77 ASP A CA 1
ATOM 606 C C . ASP A 1 75 ? -9.411 41.866 17.594 1.00 36.92 77 ASP A C 1
ATOM 607 O O . ASP A 1 75 ? -10.514 41.682 18.033 1.00 42.29 77 ASP A O 1
ATOM 612 N N . GLU A 1 76 ? -8.773 40.956 16.794 1.00 32.02 78 GLU A N 1
ATOM 613 C CA . GLU A 1 76 ? -9.456 39.830 16.427 1.00 35.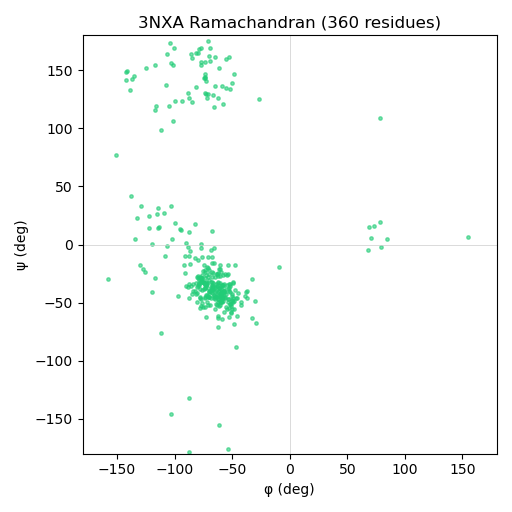91 78 GLU A CA 1
ATOM 614 C C . GLU A 1 76 ? -9.797 38.777 17.591 1.00 31.49 78 GLU A C 1
ATOM 615 O O . GLU A 1 76 ? -10.730 37.997 17.593 1.00 29.25 78 GLU A O 1
ATOM 621 N N . TYR A 1 77 ? -8.847 38.691 18.473 1.00 30.67 79 TYR A N 1
ATOM 622 C CA . TYR A 1 77 ? -8.931 37.612 19.527 1.00 32.17 79 TYR A CA 1
ATOM 623 C C . TYR A 1 77 ? -10.217 38.187 20.348 1.00 29.26 79 TYR A C 1
ATOM 624 O O . TYR A 1 77 ? -11.114 37.466 20.849 1.00 39.34 79 TYR A O 1
ATOM 633 N N . TRP A 1 78 ? -10.316 39.455 20.505 1.00 35.93 80 TRP A N 1
ATOM 634 C CA . TRP A 1 78 ? -11.349 40.040 21.322 1.00 35.37 80 TRP A CA 1
ATOM 635 C C . TRP A 1 78 ? -12.721 39.689 20.567 1.00 33.85 80 TRP A C 1
ATOM 636 O O . TRP A 1 78 ? -13.766 39.300 21.181 1.00 36.63 80 TRP A O 1
ATOM 647 N N . THR A 1 79 ? -12.807 40.076 19.312 1.00 39.94 81 THR A N 1
ATOM 648 C CA . THR A 1 79 ? -13.932 39.799 18.434 1.00 39.93 81 THR A CA 1
ATOM 649 C C . THR A 1 79 ? -14.175 38.324 18.493 1.00 42.94 81 THR A C 1
ATOM 650 O O . THR A 1 79 ? -15.328 37.954 18.607 1.00 39.52 81 THR A O 1
ATOM 654 N N . LEU A 1 80 ? -13.157 37.422 18.601 1.00 46.34 82 LEU A N 1
ATOM 655 C CA . LEU A 1 80 ? -13.545 36.025 18.656 1.00 44.96 82 LEU A CA 1
ATOM 656 C C . LEU A 1 80 ? -14.057 35.634 19.981 1.00 44.33 82 LEU A C 1
ATOM 657 O O . LEU A 1 80 ? -15.053 34.852 20.042 1.00 37.12 82 LEU A O 1
ATOM 662 N N . ILE A 1 81 ? -13.293 35.899 21.070 1.00 37.82 83 ILE A N 1
ATOM 663 C CA . ILE A 1 81 ? -13.949 35.744 22.351 1.00 37.61 83 ILE A CA 1
ATOM 664 C C . ILE A 1 81 ? -15.452 36.258 22.321 1.00 43.07 83 ILE A C 1
ATOM 665 O O . ILE A 1 81 ? -16.367 35.542 22.834 1.00 40.86 83 ILE A O 1
ATOM 670 N N . GLY A 1 82 ? -15.682 37.475 21.683 1.00 40.18 84 GLY A N 1
ATOM 671 C CA . GLY A 1 82 ? -17.040 37.852 21.622 1.00 45.12 84 GLY A CA 1
ATOM 672 C C . GLY A 1 82 ? -17.995 37.012 20.666 1.00 47.40 84 GLY A C 1
ATOM 673 O O . GLY A 1 82 ? -19.192 37.068 20.865 1.00 48.63 84 GLY A O 1
ATOM 674 N N . GLY A 1 83 ? -17.539 36.350 19.603 1.00 42.99 85 GLY A N 1
ATOM 675 C CA . GLY A 1 83 ? -18.575 35.489 19.026 1.00 44.94 85 GLY A CA 1
ATOM 676 C C . GLY A 1 83 ? -18.955 34.222 19.911 1.00 47.52 85 GLY A C 1
ATOM 677 O O . GLY A 1 83 ? -19.834 33.516 19.554 1.00 41.56 85 GLY A O 1
ATOM 678 N N . ILE A 1 84 ? -18.033 33.820 20.791 1.00 46.26 86 ILE A N 1
ATOM 679 C CA . ILE A 1 84 ? -18.275 32.745 21.648 1.00 46.34 86 ILE A CA 1
ATOM 680 C C . ILE A 1 84 ? -19.172 33.273 22.574 1.00 45.61 86 ILE A C 1
ATOM 681 O O . ILE A 1 84 ? -20.124 32.652 22.705 1.00 52.40 86 ILE A O 1
ATOM 686 N N . THR A 1 85 ? -18.856 34.401 23.238 1.00 47.67 87 THR A N 1
ATOM 687 C CA . THR A 1 85 ? -19.516 34.711 24.396 1.00 43.58 87 THR A CA 1
ATOM 688 C C . THR A 1 85 ? -20.858 35.361 24.107 1.00 44.33 87 THR A C 1
ATOM 689 O O . THR A 1 85 ? -21.814 35.164 24.739 1.00 44.96 87 THR A O 1
ATOM 693 N N . GLY A 1 86 ? -20.949 36.121 23.035 1.00 45.05 88 GLY A N 1
ATOM 694 C CA . GLY A 1 86 ? -22.271 36.571 22.760 1.00 41.20 88 GLY A CA 1
ATOM 695 C C . GLY A 1 86 ? -23.571 35.642 22.548 1.00 44.31 88 GLY A C 1
ATOM 696 O O . GLY A 1 86 ? -24.650 35.987 23.091 1.00 40.44 88 GLY A O 1
ATOM 697 N N . PRO A 1 87 ? -23.544 34.555 21.757 1.00 44.68 89 PRO A N 1
ATOM 698 C CA . PRO A 1 87 ? -24.887 33.806 21.635 1.00 44.78 89 PRO A CA 1
ATOM 699 C C . PRO A 1 87 ? -25.253 33.166 23.142 1.00 45.19 89 PRO A C 1
ATOM 700 O O . PRO A 1 87 ? -26.408 32.924 23.327 1.00 49.27 89 PRO A O 1
ATOM 704 N N . ILE A 1 88 ? -24.417 33.294 24.160 1.00 36.94 90 ILE A N 1
ATOM 705 C CA . ILE A 1 88 ? -24.642 32.669 25.301 1.00 38.81 90 ILE A CA 1
ATOM 706 C C . ILE A 1 88 ? -24.814 33.568 26.530 1.00 40.49 90 ILE A C 1
ATOM 707 O O . ILE A 1 88 ? -24.659 33.033 27.625 1.00 39.61 90 ILE A O 1
ATOM 712 N N . ALA A 1 89 ? -24.724 34.860 26.319 1.00 34.26 91 ALA A N 1
ATOM 713 C CA . ALA A 1 89 ? -24.722 35.684 27.260 1.00 39.09 91 ALA A CA 1
ATOM 714 C C . ALA A 1 89 ? -25.890 35.735 28.136 1.00 41.77 91 ALA A C 1
ATOM 715 O O . ALA A 1 89 ? -25.780 35.923 29.465 1.00 42.59 91 ALA A O 1
ATOM 717 N N . LYS A 1 90 ? -27.016 35.717 27.489 1.00 40.92 92 LYS A N 1
ATOM 718 C CA . LYS A 1 90 ? -28.294 35.589 28.243 1.00 47.43 92 LYS A CA 1
ATOM 719 C C . LYS A 1 90 ? -28.297 34.274 29.145 1.00 46.14 92 LYS A C 1
ATOM 720 O O . LYS A 1 90 ? -28.651 34.270 30.347 1.00 40.79 92 LYS A O 1
ATOM 726 N N . LEU A 1 91 ? -27.655 33.229 28.656 1.00 49.55 93 LEU A N 1
ATOM 727 C CA . LEU A 1 91 ? -27.587 31.975 29.464 1.00 48.99 93 LEU A CA 1
ATOM 728 C C . LEU A 1 91 ? -26.542 32.148 30.569 1.00 45.03 93 LEU A C 1
ATOM 729 O O . LEU A 1 91 ? -26.875 31.656 31.731 1.00 39.90 93 LEU A O 1
ATOM 734 N N . ILE A 1 92 ? -25.440 33.010 30.254 1.00 40.22 94 ILE A N 1
ATOM 735 C CA . ILE A 1 92 ? -24.418 33.084 31.222 1.00 37.56 94 ILE A CA 1
ATOM 736 C C . ILE A 1 92 ? -25.288 33.897 32.432 1.00 42.16 94 ILE A C 1
ATOM 737 O O . ILE A 1 92 ? -25.043 33.607 33.570 1.00 45.18 94 ILE A O 1
ATOM 742 N N . HIS A 1 93 ? -26.116 34.894 32.094 1.00 37.02 95 HIS A N 1
ATOM 743 C CA . HIS A 1 93 ? -26.536 35.789 33.133 1.00 41.28 95 HIS A CA 1
ATOM 744 C C . HIS A 1 93 ? -27.674 34.994 33.952 1.00 45.76 95 HIS A C 1
ATOM 745 O O . HIS A 1 93 ? -27.668 34.971 35.206 1.00 43.12 95 HIS A O 1
ATOM 752 N N . GLU A 1 94 ? -28.577 34.386 33.225 1.00 41.73 96 GLU A N 1
ATOM 753 C CA . GLU A 1 94 ? -29.424 33.356 33.845 1.00 49.12 96 GLU A CA 1
ATOM 754 C C . GLU A 1 94 ? -28.721 32.416 34.922 1.00 50.06 96 GLU A C 1
ATOM 755 O O . GLU A 1 94 ? -29.197 32.377 36.064 1.00 47.62 96 GLU A O 1
ATOM 761 N N . GLN A 1 95 ? -27.521 31.911 34.591 1.00 51.13 97 GLN A N 1
ATOM 762 C CA . GLN A 1 95 ? -26.976 31.003 35.461 1.00 54.92 97 GLN A CA 1
ATOM 763 C C . GLN A 1 95 ? -26.456 31.665 36.753 1.00 55.55 97 GLN A C 1
ATOM 764 O O . GLN A 1 95 ? -26.558 31.085 37.851 1.00 51.13 97 GLN A O 1
ATOM 770 N N . GLU A 1 96 ? -25.949 32.944 36.615 1.00 51.36 98 GLU A N 1
ATOM 771 C CA . GLU A 1 96 ? -25.568 33.757 37.686 1.00 55.98 98 GLU A CA 1
ATOM 772 C C . GLU A 1 96 ? -26.622 34.116 38.734 1.00 57.27 98 GLU A C 1
ATOM 773 O O . GLU A 1 96 ? -26.376 33.955 39.905 1.00 57.72 98 GLU A O 1
ATOM 779 N N . GLN A 1 97 ? -27.795 34.567 38.270 1.00 61.09 99 GLN A N 1
ATOM 780 C CA . GLN A 1 97 ? -29.104 34.510 38.985 1.00 67.87 99 GLN A CA 1
ATOM 781 C C . GLN A 1 97 ? -29.480 33.246 39.735 1.00 67.77 99 GLN A C 1
ATOM 782 O O . GLN A 1 97 ? -29.910 33.376 40.836 1.00 72.12 99 GLN A O 1
ATOM 788 N N . GLN A 1 98 ? -29.433 32.077 39.142 1.00 70.58 100 GLN A N 1
ATOM 789 C CA . GLN A 1 98 ? -29.567 30.720 39.896 1.00 74.85 100 GLN A CA 1
ATOM 790 C C . GLN A 1 98 ? -29.111 30.614 41.348 1.00 75.91 100 GLN A C 1
ATOM 791 O O . GLN A 1 98 ? -29.937 30.432 42.252 1.00 75.47 100 GLN A O 1
ATOM 797 N N . SER A 1 99 ? -27.789 30.722 41.570 1.00 80.14 101 SER A N 1
ATOM 798 C CA . SER A 1 99 ? -27.233 30.844 42.960 1.00 81.21 101 SER A CA 1
ATOM 799 C C . SER A 1 99 ? -27.179 32.405 43.460 1.00 82.66 101 SER A C 1
ATOM 800 O O . SER A 1 99 ? -28.175 33.192 43.350 1.00 83.09 101 SER A O 1
ATOM 803 N N . SER A 1 100 ? -26.019 32.836 44.012 1.00 85.35 102 SER A N 1
ATOM 804 C CA . SER A 1 100 ? -25.777 34.317 44.555 1.00 86.05 102 SER A CA 1
ATOM 805 C C . SER A 1 100 ? -25.609 35.489 43.522 1.00 86.34 102 SER A C 1
ATOM 806 O O . SER A 1 100 ? -26.374 35.499 42.508 1.00 87.50 102 SER A O 1
ATOM 809 N N . CYS B 1 2 ? -13.545 25.303 40.463 1.00 73.44 4 CYS B N 1
ATOM 810 C CA . CYS B 1 2 ? -14.290 26.374 39.741 1.00 72.87 4 CYS B CA 1
ATOM 811 C C . CYS B 1 2 ? -13.877 26.641 38.293 1.00 67.28 4 CYS B C 1
ATOM 812 O O . CYS B 1 2 ? -13.159 25.982 37.690 1.00 68.64 4 CYS B O 1
ATOM 815 N N . TYR B 1 3 ? -14.358 27.737 37.747 1.00 67.60 5 TYR B N 1
ATOM 816 C CA . TYR B 1 3 ? -13.994 28.244 36.338 1.00 58.48 5 TYR B CA 1
ATOM 817 C C . TYR B 1 3 ? -12.626 28.896 36.339 1.00 52.80 5 TYR B C 1
ATOM 818 O O . TYR B 1 3 ? -12.063 29.355 37.402 1.00 52.09 5 TYR B O 1
ATOM 827 N N . THR B 1 4 ? -11.991 28.888 35.173 1.00 50.63 6 THR B N 1
ATOM 828 C CA . THR B 1 4 ? -10.675 29.573 34.996 1.00 50.36 6 THR B CA 1
ATOM 829 C C . THR B 1 4 ? -10.883 30.955 35.175 1.00 48.50 6 THR B C 1
ATOM 830 O O . THR B 1 4 ? -12.065 31.442 35.209 1.00 51.37 6 THR B O 1
ATOM 834 N N . GLU B 1 5 ? -9.793 31.665 35.431 1.00 50.35 7 GLU B N 1
ATOM 835 C CA . GLU B 1 5 ? -9.858 33.144 35.635 1.00 46.85 7 GLU B CA 1
ATOM 836 C C . GLU B 1 5 ? -10.354 33.867 34.400 1.00 44.26 7 GLU B C 1
ATOM 837 O O . GLU B 1 5 ? -11.004 34.798 34.641 1.00 46.19 7 GLU B O 1
ATOM 843 N N . LEU B 1 6 ? -10.174 33.348 33.133 1.00 40.44 8 LEU B N 1
ATOM 844 C CA . LEU B 1 6 ? -10.647 33.900 31.873 1.00 39.24 8 LEU B CA 1
ATOM 845 C C . LEU B 1 6 ? -12.190 33.702 31.827 1.00 41.73 8 LEU B C 1
ATOM 846 O O . LEU B 1 6 ? -12.970 34.604 31.516 1.00 40.81 8 LEU B O 1
ATOM 851 N N . GLU B 1 7 ? -12.731 32.504 32.225 1.00 44.22 9 GLU B N 1
ATOM 852 C CA . GLU B 1 7 ? -14.150 32.395 32.399 1.00 39.73 9 GLU B CA 1
ATOM 853 C C . GLU B 1 7 ? -14.703 33.325 33.356 1.00 39.25 9 GLU B C 1
ATOM 854 O O . GLU B 1 7 ? -15.841 33.859 33.107 1.00 40.19 9 GLU B O 1
ATOM 860 N N . LYS B 1 8 ? -14.077 33.515 34.509 1.00 37.37 10 LYS B N 1
ATOM 861 C CA . LYS B 1 8 ? -14.861 34.297 35.504 1.00 38.54 10 LYS B CA 1
ATOM 862 C C . LYS B 1 8 ? -14.853 35.828 35.009 1.00 45.49 10 LYS B C 1
ATOM 863 O O . LYS B 1 8 ? -15.723 36.697 35.324 1.00 44.80 10 LYS B O 1
ATOM 869 N N . ALA B 1 9 ? -13.818 36.176 34.186 1.00 45.48 11 ALA B N 1
ATOM 870 C CA . ALA B 1 9 ? -13.841 37.580 33.624 1.00 38.01 11 ALA B CA 1
ATOM 871 C C . ALA B 1 9 ? -14.852 37.670 32.466 1.00 35.28 11 ALA B C 1
ATOM 872 O O . ALA B 1 9 ? -15.478 38.668 32.388 1.00 41.33 11 ALA B O 1
ATOM 874 N N . VAL B 1 10 ? -15.110 36.642 31.636 1.00 41.72 12 VAL B N 1
ATOM 875 C CA . VAL B 1 10 ? -16.165 36.770 30.673 1.00 39.27 12 VAL B CA 1
ATOM 876 C C . VAL B 1 10 ? -17.373 36.990 31.418 1.00 43.23 12 VAL B C 1
ATOM 877 O O . VAL B 1 10 ? -18.167 37.866 31.137 1.00 48.79 12 VAL B O 1
ATOM 881 N N . ILE B 1 11 ? -17.681 36.161 32.390 1.00 41.02 13 ILE B N 1
ATOM 882 C CA . ILE B 1 11 ? -18.869 36.371 33.240 1.00 40.69 13 ILE B CA 1
ATOM 883 C C . ILE B 1 11 ? -18.827 37.731 33.706 1.00 36.13 13 ILE B C 1
ATOM 884 O O . ILE B 1 11 ? -19.875 38.323 33.985 1.00 42.81 13 ILE B O 1
ATOM 889 N N . VAL B 1 12 ? -17.762 38.243 34.132 1.00 39.96 14 VAL B N 1
ATOM 890 C CA . VAL B 1 12 ? -17.934 39.719 34.855 1.00 41.29 14 VAL B CA 1
ATOM 891 C C . VAL B 1 12 ? -18.278 40.738 33.709 1.00 40.75 14 VAL B C 1
ATOM 892 O O . VAL B 1 12 ? -19.211 41.497 33.889 1.00 34.17 14 VAL B O 1
ATOM 896 N N . LEU B 1 13 ? -17.961 40.369 32.419 1.00 39.40 15 LEU B N 1
ATOM 897 C CA . LEU B 1 13 ? -18.370 41.389 31.304 1.00 39.66 15 LEU B CA 1
ATOM 898 C C . LEU B 1 13 ? -19.873 41.282 31.058 1.00 37.11 15 LEU B C 1
ATOM 899 O O . LEU B 1 13 ? -20.670 42.339 30.876 1.00 42.52 15 LEU B O 1
ATOM 904 N N . VAL B 1 14 ? -20.406 40.090 31.291 1.00 41.37 16 VAL B N 1
ATOM 905 C CA . VAL B 1 14 ? -21.890 39.819 31.176 1.00 35.37 16 VAL B CA 1
ATOM 906 C C . VAL B 1 14 ? -22.581 40.391 32.444 1.00 38.10 16 VAL B C 1
ATOM 907 O O . VAL B 1 14 ? -23.575 41.157 32.352 1.00 35.12 16 VAL B O 1
ATOM 911 N N . GLU B 1 15 ? -22.093 40.155 33.637 1.00 33.29 17 GLU B N 1
ATOM 912 C CA . GLU B 1 15 ? -22.968 40.756 34.725 1.00 35.40 17 GLU B CA 1
ATOM 913 C C . GLU B 1 15 ? -22.959 42.168 34.712 1.00 30.49 17 GLU B C 1
ATOM 914 O O . GLU B 1 15 ? -24.012 42.958 35.018 1.00 37.14 17 GLU B O 1
ATOM 920 N N . ASN B 1 16 ? -21.797 42.754 34.378 1.00 36.31 18 ASN B N 1
ATOM 921 C CA . ASN B 1 16 ? -21.701 44.227 34.216 1.00 31.00 18 ASN B CA 1
ATOM 922 C C . ASN B 1 16 ? -22.679 44.845 33.111 1.00 31.33 18 ASN B C 1
ATOM 923 O O . ASN B 1 16 ? -23.309 45.880 33.312 1.00 34.21 18 ASN B O 1
ATOM 928 N N . PHE B 1 17 ? -22.852 44.194 31.967 1.00 37.05 19 PHE B N 1
ATOM 929 C CA . PHE B 1 17 ? -23.731 44.810 30.969 1.00 36.26 19 PHE B CA 1
ATOM 930 C C . PHE B 1 17 ? -25.172 44.698 31.507 1.00 40.95 19 PHE B C 1
ATOM 931 O O . PHE B 1 17 ? -26.010 45.772 31.535 1.00 43.44 19 PHE B O 1
ATOM 939 N N . TYR B 1 18 ? -25.551 43.601 32.010 1.00 38.77 20 TYR B N 1
ATOM 940 C CA . TYR B 1 18 ? -27.001 43.456 32.516 1.00 39.10 20 TYR B CA 1
ATOM 941 C C . TYR B 1 18 ? -27.089 44.268 33.800 1.00 41.20 20 TYR B C 1
ATOM 942 O O . TYR B 1 18 ? -28.203 44.738 34.077 1.00 35.89 20 TYR B O 1
ATOM 951 N N . LYS B 1 19 ? -25.961 44.489 34.560 1.00 39.63 21 LYS B N 1
ATOM 952 C CA . LYS B 1 19 ? -26.279 45.466 35.673 1.00 39.76 21 LYS B CA 1
ATOM 953 C C . LYS B 1 19 ? -26.797 46.871 35.110 1.00 43.45 21 LYS B C 1
ATOM 954 O O . LYS B 1 19 ? -27.442 47.708 35.832 1.00 38.11 21 LYS B O 1
ATOM 960 N N . TYR B 1 20 ? -26.449 47.220 33.846 1.00 40.56 22 TYR B N 1
ATOM 961 C CA . TYR B 1 20 ? -26.819 48.553 33.388 1.00 39.44 22 TYR B CA 1
ATOM 962 C C . TYR B 1 20 ? -28.127 48.386 32.516 1.00 39.66 22 TYR B C 1
ATOM 963 O O . TYR B 1 20 ? -28.552 49.429 31.773 1.00 39.77 22 TYR B O 1
ATOM 972 N N . VAL B 1 21 ? -28.833 47.243 32.663 1.00 39.99 23 VAL B N 1
ATOM 973 C CA . VAL B 1 21 ? -30.232 47.238 32.049 1.00 40.87 23 VAL B CA 1
ATOM 974 C C . VAL B 1 21 ? -31.044 47.793 33.238 1.00 41.14 23 VAL B C 1
ATOM 975 O O . VAL B 1 21 ? -31.026 47.103 34.271 1.00 43.17 23 VAL B O 1
ATOM 979 N N . SER B 1 22 ? -31.886 48.796 33.036 1.00 38.67 24 SER B N 1
ATOM 980 C CA . SER B 1 22 ? -32.618 49.368 34.224 1.00 39.10 24 SER B CA 1
ATOM 981 C C . SER B 1 22 ? -33.644 48.420 34.641 1.00 43.72 24 SER B C 1
ATOM 982 O O . SER B 1 22 ? -34.151 47.535 33.836 1.00 43.13 24 SER B O 1
ATOM 985 N N . LYS B 1 23 ? -34.032 48.543 35.885 1.00 48.02 25 LYS B N 1
ATOM 986 C CA . LYS B 1 23 ? -34.935 47.553 36.482 1.00 51.75 25 LYS B CA 1
ATOM 987 C C . LYS B 1 23 ? -36.387 47.840 35.792 1.00 49.59 25 LYS B C 1
ATOM 988 O O . LYS B 1 23 ? -36.823 48.975 35.700 1.00 51.91 25 LYS B O 1
ATOM 994 N N . TYR B 1 24 ? -36.991 46.835 35.289 1.00 45.80 26 TYR B N 1
ATOM 995 C CA . TYR B 1 24 ? -38.313 47.026 34.759 1.00 47.30 26 TYR B CA 1
ATOM 996 C C . TYR B 1 24 ? -38.284 47.522 33.347 1.00 48.93 26 TYR B C 1
ATOM 997 O O . TYR B 1 24 ? -39.401 47.909 32.789 1.00 41.12 26 TYR B O 1
ATOM 1006 N N . SER B 1 25 ? -37.081 47.602 32.782 1.00 45.14 27 SER B N 1
ATOM 1007 C CA . SER B 1 25 ? -37.113 47.945 31.337 1.00 44.18 27 SER B CA 1
ATOM 1008 C C . SER B 1 25 ? -37.851 47.030 30.508 1.00 42.09 27 SER B C 1
ATOM 1009 O O . SER B 1 25 ? -37.559 45.835 30.612 1.00 40.25 27 SER B O 1
ATOM 1012 N N . LEU B 1 26 ? -38.674 47.493 29.566 1.00 42.71 28 LEU B N 1
ATOM 1013 C CA . LEU B 1 26 ? -39.283 46.416 28.711 1.00 49.41 28 LEU B CA 1
ATOM 1014 C C . LEU B 1 26 ? -38.427 45.758 27.604 1.00 47.72 28 LEU B C 1
ATOM 1015 O O . LEU B 1 26 ? -38.856 45.067 26.678 1.00 48.37 28 LEU B O 1
ATOM 1020 N N . VAL B 1 27 ? -37.248 46.208 27.540 1.00 48.88 29 VAL B N 1
ATOM 1021 C CA . VAL B 1 27 ? -36.317 45.658 26.490 1.00 48.10 29 VAL B CA 1
ATOM 1022 C C . VAL B 1 27 ? -35.229 45.007 27.417 1.00 46.44 29 VAL B C 1
ATOM 1023 O O . VAL B 1 27 ? -34.313 45.973 27.962 1.00 45.09 29 VAL B O 1
ATOM 1027 N N . LYS B 1 28 ? -34.983 43.495 27.441 1.00 15.00 30 LYS B N 1
ATOM 1028 C CA . LYS B 1 28 ? -33.559 43.351 27.712 1.00 15.00 30 LYS B CA 1
ATOM 1029 C C . LYS B 1 28 ? -32.963 42.197 26.914 1.00 15.00 30 LYS B C 1
ATOM 1030 O O . LYS B 1 28 ? -32.583 40.974 27.131 1.00 57.52 30 LYS B O 1
ATOM 1036 N N . ASN B 1 29 ? -31.669 42.856 26.606 1.00 50.53 31 ASN B N 1
ATOM 1037 C CA . ASN B 1 29 ? -30.634 42.401 25.717 1.00 51.03 31 ASN B CA 1
ATOM 1038 C C . ASN B 1 29 ? -29.921 43.744 25.313 1.00 40.34 31 ASN B C 1
ATOM 1039 O O . ASN B 1 29 ? -29.171 43.776 24.395 1.00 51.06 31 ASN B O 1
ATOM 1044 N N . LYS B 1 30 ? -30.414 44.801 26.040 1.00 41.13 32 LYS B N 1
ATOM 1045 C CA . LYS B 1 30 ? -30.171 46.152 25.781 1.00 38.53 32 LYS B CA 1
ATOM 1046 C C . LYS B 1 30 ? -29.891 47.230 26.771 1.00 41.11 32 LYS B C 1
ATOM 1047 O O . L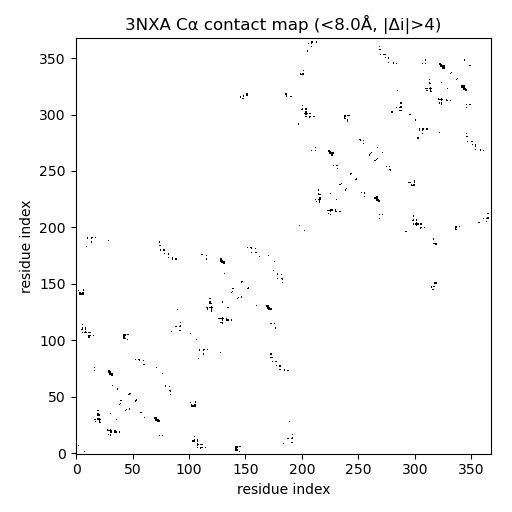YS B 1 30 ? -30.619 47.380 27.704 1.00 39.29 32 LYS B O 1
ATOM 1053 N N . ILE B 1 31 ? -28.856 48.125 26.587 1.00 39.01 33 ILE B N 1
ATOM 1054 C CA . ILE B 1 31 ? -28.783 49.271 27.559 1.00 37.01 33 ILE B CA 1
ATOM 1055 C C . ILE B 1 31 ? -28.799 50.479 26.530 1.00 38.27 33 ILE B C 1
ATOM 1056 O O . ILE B 1 31 ? -28.519 50.367 25.210 1.00 33.75 33 ILE B O 1
ATOM 1061 N N . SER B 1 32 ? -29.326 51.550 27.081 1.00 36.38 34 SER B N 1
ATOM 1062 C CA . SER B 1 32 ? -29.256 52.896 26.482 1.00 34.94 34 SER B CA 1
ATOM 1063 C C . SER B 1 32 ? -27.959 53.415 26.530 1.00 33.48 34 SER B C 1
ATOM 1064 O O . SER B 1 32 ? -26.990 52.872 27.336 1.00 33.18 34 SER B O 1
ATOM 1067 N N . LYS B 1 33 ? -27.727 54.428 25.720 1.00 34.28 35 LYS B N 1
ATOM 1068 C CA . LYS B 1 33 ? -26.391 54.949 25.529 1.00 33.64 35 LYS B CA 1
ATOM 1069 C C . LYS B 1 33 ? -25.984 55.795 26.768 1.00 32.99 35 LYS B C 1
ATOM 1070 O O . LYS B 1 33 ? -24.821 55.983 27.073 1.00 32.19 35 LYS B O 1
ATOM 1076 N N . SER B 1 34 ? -26.951 56.429 27.361 1.00 35.92 36 SER B N 1
ATOM 1077 C CA . SER B 1 34 ? -26.646 57.238 28.537 1.00 35.21 36 SER B CA 1
ATOM 1078 C C . SER B 1 34 ? -26.133 56.176 29.662 1.00 36.34 36 SER B C 1
ATOM 1079 O O . SER B 1 34 ? -25.149 56.437 30.302 1.00 35.77 36 SER B O 1
ATOM 1082 N N . SER B 1 35 ? -26.701 54.960 29.737 1.00 40.15 37 SER B N 1
ATOM 1083 C CA . SER B 1 35 ? -26.342 54.066 30.937 1.00 35.43 37 SER B CA 1
ATOM 1084 C C . SER B 1 35 ? -25.027 53.485 30.624 1.00 34.47 37 SER B C 1
ATOM 1085 O O . SER B 1 35 ? -24.203 53.243 31.551 1.00 36.28 37 SER B O 1
ATOM 1088 N N . PHE B 1 36 ? -24.735 53.209 29.320 1.00 32.19 38 PHE B N 1
ATOM 1089 C CA . PHE B 1 36 ? -23.416 52.855 28.941 1.00 30.14 38 PHE B CA 1
ATOM 1090 C C . PHE B 1 36 ? -22.336 54.006 29.333 1.00 33.05 38 PHE B C 1
ATOM 1091 O O . PHE B 1 36 ? -21.185 53.722 29.621 1.00 36.57 38 PHE B O 1
ATOM 1099 N N . ARG B 1 37 ? -22.647 55.278 29.146 1.00 36.46 39 ARG B N 1
ATOM 1100 C CA . ARG B 1 37 ? -21.748 56.286 29.552 1.00 39.71 39 ARG B CA 1
ATOM 1101 C C . ARG B 1 37 ? -21.788 56.218 31.143 1.00 37.25 39 ARG B C 1
ATOM 1102 O O . ARG B 1 37 ? -20.839 56.557 31.678 1.00 37.36 39 ARG B O 1
ATOM 1110 N N . GLU B 1 38 ? -22.917 56.018 31.823 1.00 34.56 40 GLU B N 1
ATOM 1111 C CA . GLU B 1 38 ? -22.782 55.963 33.232 1.00 39.75 40 GLU B CA 1
ATOM 1112 C C . GLU B 1 38 ? -21.809 54.756 33.582 1.00 38.38 40 GLU B C 1
ATOM 1113 O O . GLU B 1 38 ? -20.948 54.859 34.503 1.00 39.12 40 GLU B O 1
ATOM 1119 N N . MET B 1 39 ? -21.806 53.688 32.831 1.00 37.52 41 MET B N 1
ATOM 1120 C CA . MET B 1 39 ? -20.917 52.575 33.052 1.00 33.80 41 MET B CA 1
ATOM 1121 C C . MET B 1 39 ? -19.537 52.949 32.812 1.00 40.18 41 MET B C 1
ATOM 1122 O O . MET B 1 39 ? -18.471 52.392 33.455 1.00 38.56 41 MET B O 1
ATOM 1127 N N . LEU B 1 40 ? -19.263 53.784 31.841 1.00 40.58 42 LEU B N 1
ATOM 1128 C CA . LEU B 1 40 ? -17.916 54.045 31.474 1.00 33.58 42 LEU B CA 1
ATOM 1129 C C . LEU B 1 40 ? -17.460 54.917 32.645 1.00 38.57 42 LEU B C 1
ATOM 1130 O O . LEU B 1 40 ? -16.326 54.749 33.075 1.00 39.77 42 LEU B O 1
ATOM 1135 N N . GLN B 1 41 ? -18.309 55.765 33.137 1.00 34.25 43 GLN B N 1
ATOM 1136 C CA . GLN B 1 41 ? -17.827 56.780 34.104 1.00 40.82 43 GLN B CA 1
ATOM 1137 C C . GLN B 1 41 ? -17.639 56.039 35.449 1.00 40.96 43 GLN B C 1
ATOM 1138 O O . GLN B 1 41 ? -16.671 56.228 36.044 1.00 44.90 43 GLN B O 1
ATOM 1144 N N . LYS B 1 42 ? -18.488 55.139 35.832 1.00 41.07 44 LYS B N 1
ATOM 1145 C CA . LYS B 1 42 ? -18.352 54.458 37.119 1.00 45.62 44 LYS B CA 1
ATOM 1146 C C . LYS B 1 42 ? -17.565 53.206 37.162 1.00 43.11 44 LYS B C 1
ATOM 1147 O O . LYS B 1 42 ? -16.864 52.900 37.993 1.00 46.78 44 LYS B O 1
ATOM 1153 N N . GLU B 1 43 ? -17.620 52.430 36.180 1.00 46.93 45 GLU B N 1
ATOM 1154 C CA . GLU B 1 43 ? -16.974 51.070 36.186 1.00 42.05 45 GLU B CA 1
ATOM 1155 C C . GLU B 1 43 ? -15.527 51.117 35.612 1.00 44.86 45 GLU B C 1
ATOM 1156 O O . GLU B 1 43 ? -14.767 50.196 35.885 1.00 39.70 45 GLU B O 1
ATOM 1162 N N . LEU B 1 44 ? -15.162 52.189 34.874 1.00 41.68 46 LEU B N 1
ATOM 1163 C CA . LEU B 1 44 ? -13.955 52.158 34.021 1.00 42.12 46 LEU B CA 1
ATOM 1164 C C . LEU B 1 44 ? -13.158 53.439 34.293 1.00 45.22 46 LEU B C 1
ATOM 1165 O O . LEU B 1 44 ? -12.468 54.015 33.401 1.00 48.00 46 LEU B O 1
ATOM 1170 N N . ASN B 1 45 ? -13.382 54.064 35.504 1.00 41.50 47 ASN B N 1
ATOM 1171 C CA . ASN B 1 45 ? -12.895 55.310 35.664 1.00 42.32 47 ASN B CA 1
ATOM 1172 C C . ASN B 1 45 ? -11.406 55.274 35.896 1.00 47.20 47 ASN B C 1
ATOM 1173 O O . ASN B 1 45 ? -10.847 56.497 35.790 1.00 48.81 47 ASN B O 1
ATOM 1178 N N . HIS B 1 46 ? -10.687 54.109 36.152 1.00 45.11 48 HIS B N 1
ATOM 1179 C CA . HIS B 1 46 ? -9.207 54.271 36.223 1.00 46.34 48 HIS B CA 1
ATOM 1180 C C . HIS B 1 46 ? -8.708 54.132 34.827 1.00 45.76 48 HIS B C 1
ATOM 1181 O O . HIS B 1 46 ? -7.843 54.957 34.477 1.00 43.81 48 HIS B O 1
ATOM 1188 N N . MET B 1 47 ? -9.350 53.270 33.974 1.00 45.45 49 MET B N 1
ATOM 1189 C CA . MET B 1 47 ? -8.835 53.014 32.586 1.00 42.67 49 MET B CA 1
ATOM 1190 C C . MET B 1 47 ? -9.269 54.229 31.622 1.00 46.74 49 MET B C 1
ATOM 1191 O O . MET B 1 47 ? -8.612 54.470 30.642 1.00 51.82 49 MET B O 1
ATOM 1196 N N . LEU B 1 48 ? -10.350 54.945 31.863 1.00 42.45 50 LEU B N 1
ATOM 1197 C CA . LEU B 1 48 ? -10.754 56.079 31.100 1.00 46.28 50 LEU B CA 1
ATOM 1198 C C . LEU B 1 48 ? -10.470 57.411 31.788 1.00 48.26 50 LEU B C 1
ATOM 1199 O O . LEU B 1 48 ? -11.238 58.299 31.736 1.00 51.72 50 LEU B O 1
ATOM 1204 N N . SER B 1 49 ? -9.384 57.511 32.562 1.00 47.76 51 SER B N 1
ATOM 1205 C CA . SER B 1 49 ? -8.919 58.811 33.156 1.00 51.53 51 SER B CA 1
ATOM 1206 C C . SER B 1 49 ? -8.547 59.880 32.142 1.00 46.55 51 SER B C 1
ATOM 1207 O O . SER B 1 49 ? -8.725 60.954 32.236 1.00 46.08 51 SER B O 1
ATOM 1210 N N . ASP B 1 50 ? -7.981 59.447 31.131 1.00 49.88 52 ASP B N 1
ATOM 1211 C CA . ASP B 1 50 ? -7.555 60.424 30.287 1.00 52.85 52 ASP B CA 1
ATOM 1212 C C . ASP B 1 50 ? -8.678 60.865 29.357 1.00 52.14 52 ASP B C 1
ATOM 1213 O O . ASP B 1 50 ? -9.104 60.032 28.435 1.00 49.32 52 ASP B O 1
ATOM 1218 N N . THR B 1 51 ? -8.932 62.201 29.454 1.00 49.32 53 THR B N 1
ATOM 1219 C CA . THR B 1 51 ? -9.699 62.911 28.459 1.00 52.80 53 THR B CA 1
ATOM 1220 C C . THR B 1 51 ? -9.464 62.440 26.905 1.00 49.69 53 THR B C 1
ATOM 1221 O O . THR B 1 51 ? -10.383 62.527 26.151 1.00 51.05 53 THR B O 1
ATOM 1225 N N . GLY B 1 52 ? -8.246 62.134 26.457 1.00 48.57 54 GLY B N 1
ATOM 1226 C CA . GLY B 1 52 ? -7.830 61.639 25.094 1.00 45.84 54 GLY B CA 1
ATOM 1227 C C . GLY B 1 52 ? -8.686 60.284 24.975 1.00 47.02 54 GLY B C 1
ATOM 1228 O O . GLY B 1 52 ? -9.631 60.192 24.218 1.00 44.02 54 GLY B O 1
ATOM 1229 N N . ASN B 1 53 ? -8.421 59.314 25.816 1.00 44.80 55 ASN B N 1
ATOM 1230 C CA . ASN B 1 53 ? -9.266 58.017 25.694 1.00 45.42 55 ASN B CA 1
ATOM 1231 C C . ASN B 1 53 ? -10.779 58.305 25.654 1.00 42.83 55 ASN B C 1
ATOM 1232 O O . ASN B 1 53 ? -11.512 57.639 24.975 1.00 37.55 55 ASN B O 1
ATOM 1237 N N . ARG B 1 54 ? -11.250 59.224 26.499 1.00 39.29 56 ARG B N 1
ATOM 1238 C CA . ARG B 1 54 ? -12.590 59.333 26.624 1.00 46.52 56 ARG B CA 1
ATOM 1239 C C . ARG B 1 54 ? -13.225 59.806 25.282 1.00 45.42 56 ARG B C 1
ATOM 1240 O O . ARG B 1 54 ? -14.240 59.286 24.867 1.00 39.67 56 ARG B O 1
ATOM 1248 N N . LYS B 1 55 ? -12.632 60.798 24.736 1.00 49.27 57 LYS B N 1
ATOM 1249 C CA . LYS B 1 55 ? -13.073 61.377 23.398 1.00 44.28 57 LYS B CA 1
ATOM 1250 C C . LYS B 1 55 ? -12.899 60.328 22.402 1.00 42.14 57 LYS B C 1
ATOM 1251 O O . LYS B 1 55 ? -13.816 60.210 21.589 1.00 42.26 57 LYS B O 1
ATOM 1257 N N . ALA B 1 56 ? -12.035 59.347 22.548 1.00 38.20 58 ALA B N 1
ATOM 1258 C CA . ALA B 1 56 ? -12.053 58.114 21.534 1.00 38.98 58 ALA B CA 1
ATOM 1259 C C . ALA B 1 56 ? -13.224 57.156 21.795 1.00 41.00 58 ALA B C 1
ATOM 1260 O O . ALA B 1 56 ? -13.955 56.735 20.927 1.00 40.85 58 ALA B O 1
ATOM 1262 N N . ALA B 1 57 ? -13.595 57.048 23.048 1.00 37.83 59 ALA B N 1
ATOM 1263 C CA . ALA B 1 57 ? -14.572 56.115 23.389 1.00 39.39 59 ALA B CA 1
ATOM 1264 C C . ALA B 1 57 ? -15.967 56.860 22.914 1.00 35.57 59 ALA B C 1
ATOM 1265 O O . ALA B 1 57 ? -16.908 56.204 22.352 1.00 36.05 59 ALA B O 1
ATOM 1267 N N . ASP B 1 58 ? -16.111 58.140 23.224 1.00 36.64 60 ASP B N 1
ATOM 1268 C CA . ASP B 1 58 ? -17.250 58.974 22.873 1.00 42.28 60 ASP B CA 1
ATOM 1269 C C . ASP B 1 58 ? -17.533 58.766 21.373 1.00 42.95 60 ASP B C 1
ATOM 1270 O O . ASP B 1 58 ? -18.649 58.539 20.927 1.00 40.23 60 ASP B O 1
ATOM 1275 N N . LYS B 1 59 ? -16.491 58.858 20.637 1.00 40.64 61 LYS B N 1
ATOM 1276 C CA . LYS B 1 59 ? -16.833 58.755 19.279 1.00 42.20 61 LYS B CA 1
ATOM 1277 C C . LYS B 1 59 ? -17.178 57.332 18.783 1.00 41.26 61 LYS B C 1
ATOM 1278 O O . LYS B 1 59 ? -17.911 57.202 17.822 1.00 43.79 61 LYS B O 1
ATOM 1284 N N . LEU B 1 60 ? -16.571 56.219 19.332 1.00 38.40 62 LEU B N 1
ATOM 1285 C CA . LEU B 1 60 ? -17.235 54.977 19.129 1.00 37.13 62 LEU B CA 1
ATOM 1286 C C . LEU B 1 60 ? -18.643 54.907 19.323 1.00 38.09 62 LEU B C 1
ATOM 1287 O O . LEU B 1 60 ? -19.295 54.210 18.576 1.00 35.74 62 LEU B O 1
ATOM 1292 N N . ILE B 1 61 ? -19.200 55.528 20.348 1.00 36.93 63 ILE B N 1
ATOM 1293 C CA . ILE B 1 61 ? -20.573 55.415 20.646 1.00 38.93 63 ILE B CA 1
ATOM 1294 C C . ILE B 1 61 ? -21.377 56.208 19.504 1.00 41.12 63 ILE B C 1
ATOM 1295 O O . ILE B 1 61 ? -22.257 55.601 18.972 1.00 48.20 63 ILE B O 1
ATOM 1300 N N . GLN B 1 62 ? -20.997 57.364 19.124 1.00 43.98 64 GLN B N 1
ATOM 1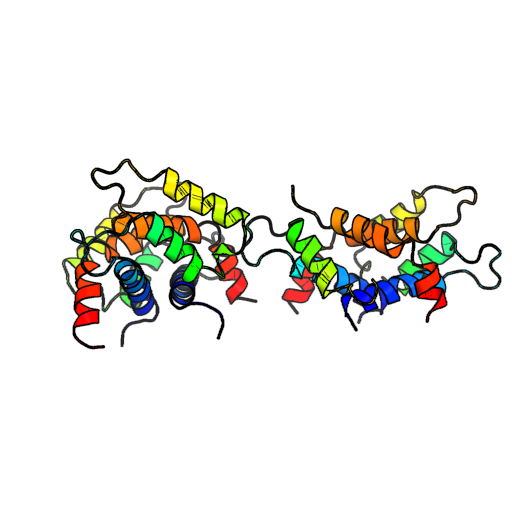301 C CA . GLN B 1 62 ? -21.526 58.136 17.863 1.00 46.07 64 GLN B CA 1
ATOM 1302 C C . GLN B 1 62 ? -21.409 57.311 16.540 1.00 48.58 64 GLN B C 1
ATOM 1303 O O . GLN B 1 62 ? -22.223 57.417 15.839 1.00 47.09 64 GLN B O 1
ATOM 1309 N N . ASN B 1 63 ? -20.443 56.492 16.283 1.00 46.84 65 ASN B N 1
ATOM 1310 C CA . ASN B 1 63 ? -20.540 55.630 15.158 1.00 50.01 65 ASN B CA 1
ATOM 1311 C C . ASN B 1 63 ? -21.214 54.280 15.251 1.00 51.70 65 ASN B C 1
ATOM 1312 O O . ASN B 1 63 ? -21.035 53.544 14.370 1.00 51.24 65 ASN B O 1
ATOM 1317 N N . LEU B 1 64 ? -21.935 53.903 16.306 1.00 48.98 66 LEU B N 1
ATOM 1318 C CA . LEU B 1 64 ? -22.751 52.744 16.293 1.00 51.60 66 LEU B CA 1
ATOM 1319 C C . LEU B 1 64 ? -23.842 52.912 15.207 1.00 54.74 66 LEU B C 1
ATOM 1320 O O . LEU B 1 64 ? -24.192 54.043 14.913 1.00 50.47 66 LEU B O 1
ATOM 1325 N N . ASP B 1 65 ? -24.359 51.812 14.598 1.00 53.78 67 ASP B N 1
ATOM 1326 C CA . ASP B 1 65 ? -25.550 51.903 13.633 1.00 54.63 67 ASP B CA 1
ATOM 1327 C C . ASP B 1 65 ? -26.858 52.316 14.264 1.00 56.45 67 ASP B C 1
ATOM 1328 O O . ASP B 1 65 ? -27.342 51.810 15.355 1.00 55.89 67 ASP B O 1
ATOM 1333 N N . ALA B 1 66 ? -27.408 53.343 13.584 1.00 59.77 68 ALA B N 1
ATOM 1334 C CA . ALA B 1 66 ? -28.820 53.800 13.639 1.00 59.13 68 ALA B CA 1
ATOM 1335 C C . ALA B 1 66 ? -29.670 52.611 14.024 1.00 63.33 68 ALA B C 1
ATOM 1336 O O . ALA B 1 66 ? -29.596 51.504 13.406 1.00 56.29 68 ALA B O 1
ATOM 1338 N N . ASN B 1 67 ? -30.411 52.909 15.128 1.00 66.33 69 ASN B N 1
ATOM 1339 C CA . ASN B 1 67 ? -31.078 51.905 15.810 1.00 68.22 69 ASN B CA 1
ATOM 1340 C C . ASN B 1 67 ? -32.556 51.961 15.586 1.00 71.19 69 ASN B C 1
ATOM 1341 O O . ASN B 1 67 ? -33.112 53.063 15.595 1.00 66.30 69 ASN B O 1
ATOM 1346 N N . HIS B 1 68 ? -33.150 50.767 15.383 1.00 74.08 70 HIS B N 1
ATOM 1347 C CA . HIS B 1 68 ? -34.548 50.615 15.447 1.00 79.37 70 HIS B CA 1
ATOM 1348 C C . HIS B 1 68 ? -35.025 51.023 16.922 1.00 79.38 70 HIS B C 1
ATOM 1349 O O . HIS B 1 68 ? -36.135 51.513 17.085 1.00 80.70 70 HIS B O 1
ATOM 1356 N N . ASP B 1 69 ? -34.074 51.056 17.882 1.00 75.80 71 ASP B N 1
ATOM 1357 C CA . ASP B 1 69 ? -34.231 51.215 19.388 1.00 69.85 71 ASP B CA 1
ATOM 1358 C C . ASP B 1 69 ? -33.518 52.568 19.883 1.00 62.71 71 ASP B C 1
ATOM 1359 O O . ASP B 1 69 ? -33.811 53.076 21.002 1.00 60.90 71 ASP B O 1
ATOM 1364 N N . GLY B 1 70 ? -32.457 53.027 19.192 1.00 51.46 72 GLY B N 1
ATOM 1365 C CA . GLY B 1 70 ? -31.512 53.914 19.994 1.00 48.16 72 GLY B CA 1
ATOM 1366 C C . GLY B 1 70 ? -30.630 53.098 21.267 1.00 45.68 72 GLY B C 1
ATOM 1367 O O . GLY B 1 70 ? -29.941 53.714 21.975 1.00 50.46 72 GLY B O 1
ATOM 1368 N N . ARG B 1 71 ? -30.830 51.850 21.570 1.00 42.47 73 ARG B N 1
ATOM 1369 C CA . ARG B 1 71 ? -30.167 51.116 22.594 1.00 44.07 73 ARG B CA 1
ATOM 1370 C C . ARG B 1 71 ? -28.971 50.152 22.158 1.00 40.92 73 ARG B C 1
ATOM 1371 O O . ARG B 1 71 ? -28.726 50.056 21.012 1.00 38.13 73 ARG B O 1
ATOM 1379 N N . ILE B 1 72 ? -28.181 49.609 23.150 1.00 38.33 74 ILE B N 1
ATOM 1380 C CA . ILE B 1 72 ? -27.018 48.897 22.847 1.00 29.42 74 ILE B CA 1
ATOM 1381 C C . ILE B 1 72 ? -27.182 47.511 22.995 1.00 30.91 74 ILE B C 1
ATOM 1382 O O . ILE B 1 72 ? -27.558 47.022 24.155 1.00 32.82 74 ILE B O 1
ATOM 1387 N N . SER B 1 73 ? -27.018 46.587 21.933 1.00 32.72 75 SER B N 1
ATOM 1388 C CA . SER B 1 73 ? -27.151 44.981 22.188 1.00 37.17 75 SER B CA 1
ATOM 1389 C C . SER B 1 73 ? -25.867 44.599 23.065 1.00 35.08 75 SER B 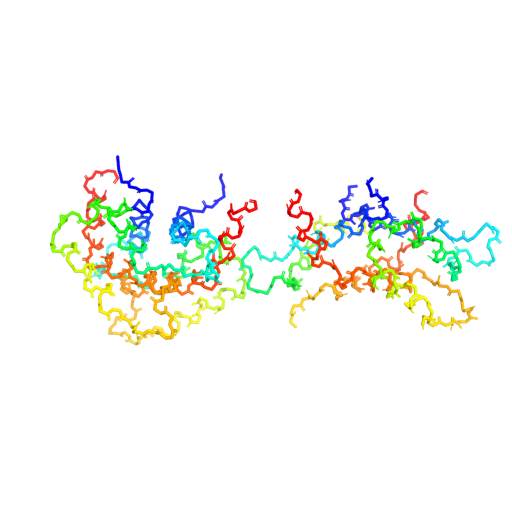C 1
ATOM 1390 O O . SER B 1 73 ? -24.914 45.344 23.354 1.00 38.63 75 SER B O 1
ATOM 1393 N N . PHE B 1 74 ? -25.901 43.357 23.583 1.00 35.73 76 PHE B N 1
ATOM 1394 C CA . PHE B 1 74 ? -24.775 42.792 24.119 1.00 36.75 76 PHE B CA 1
ATOM 1395 C C . PHE B 1 74 ? -23.635 42.826 23.076 1.00 37.72 76 PHE B C 1
ATOM 1396 O O . PHE B 1 74 ? -22.550 43.026 23.444 1.00 37.62 76 PHE B O 1
ATOM 1404 N N . ASP B 1 75 ? -23.885 42.232 21.796 1.00 45.87 77 ASP B N 1
ATOM 1405 C CA . ASP B 1 75 ? -22.902 42.399 20.687 1.00 41.46 77 ASP B CA 1
ATOM 1406 C C . ASP B 1 75 ? -22.297 43.789 20.524 1.00 37.06 77 ASP B C 1
ATOM 1407 O O . ASP B 1 75 ? -20.982 43.909 20.345 1.00 39.64 77 ASP B O 1
ATOM 1412 N N . GLU B 1 76 ? -23.039 44.890 20.479 1.00 40.20 78 GLU B N 1
ATOM 1413 C CA . GLU B 1 76 ? -22.464 46.187 20.366 1.00 36.81 78 GLU B CA 1
ATOM 1414 C C . GLU B 1 76 ? -21.621 46.534 21.590 1.00 32.15 78 GLU B C 1
ATOM 1415 O O . GLU B 1 76 ? -20.755 47.176 21.369 1.00 35.49 78 GLU B O 1
ATOM 1421 N N . TYR B 1 77 ? -22.082 46.267 22.755 1.00 32.06 79 TYR B N 1
ATOM 1422 C CA . TYR B 1 77 ? -21.286 46.595 23.955 1.00 31.64 79 TYR B CA 1
ATOM 1423 C C . TYR B 1 77 ? -19.964 45.841 24.122 1.00 32.46 79 TYR B C 1
ATOM 1424 O O . TYR B 1 77 ? -18.938 46.426 24.466 1.00 39.28 79 TYR B O 1
ATOM 1433 N N . TRP B 1 78 ? -19.940 44.576 23.749 1.00 34.35 80 TRP B N 1
ATOM 1434 C CA . TRP B 1 78 ? -18.730 43.848 23.729 1.00 34.77 80 TRP B CA 1
ATOM 1435 C C . TRP B 1 78 ? -17.750 44.505 22.805 1.00 36.46 80 TRP B C 1
ATOM 1436 O O . TRP B 1 78 ? -16.477 44.409 23.006 1.00 41.53 80 TRP B O 1
ATOM 1447 N N . THR B 1 79 ? -18.244 44.941 21.687 1.00 34.66 81 THR B N 1
ATOM 1448 C CA . THR B 1 79 ? -17.333 45.572 20.522 1.00 35.80 81 THR B CA 1
ATOM 1449 C C . THR B 1 79 ? -16.929 47.036 20.890 1.00 32.02 81 THR B C 1
ATOM 1450 O O . THR B 1 79 ? -15.815 47.387 20.782 1.00 39.67 81 THR B O 1
ATOM 1454 N N . LEU B 1 80 ? -17.707 47.787 21.647 1.00 32.99 82 LEU B N 1
ATOM 1455 C CA . LEU B 1 80 ? -17.320 49.073 22.325 1.00 27.62 82 LEU B CA 1
ATOM 1456 C C . LEU B 1 80 ? -16.298 48.782 23.537 1.00 35.99 82 LEU B C 1
ATOM 1457 O O . LEU B 1 80 ? -15.350 49.537 23.632 1.00 33.06 82 LEU B O 1
ATOM 1462 N N . ILE B 1 81 ? -16.559 47.720 24.445 1.00 29.10 83 ILE B N 1
ATOM 1463 C CA . ILE B 1 81 ? -15.492 47.526 25.380 1.00 33.60 83 ILE B CA 1
ATOM 1464 C C . ILE B 1 81 ? -14.093 47.146 24.656 1.00 35.53 83 ILE B C 1
ATOM 1465 O O . ILE B 1 81 ? -13.065 47.571 24.987 1.00 36.15 83 ILE B O 1
ATOM 1470 N N . GLY B 1 82 ? -14.164 46.360 23.612 1.00 33.44 84 GLY B N 1
ATOM 1471 C CA . GLY B 1 82 ? -13.009 46.210 22.913 1.00 29.10 84 GLY B CA 1
ATOM 1472 C C . GLY B 1 82 ? -12.456 47.254 22.149 1.00 28.52 84 GLY B C 1
ATOM 1473 O O . GLY B 1 82 ? -11.193 47.291 21.863 1.00 38.94 84 GLY B O 1
ATOM 1474 N N . GLY B 1 83 ? -13.339 48.136 21.619 1.00 36.51 85 GLY B N 1
ATOM 1475 C CA . GLY B 1 83 ? -12.800 49.424 20.978 1.00 33.36 85 GLY B CA 1
ATOM 1476 C C . GLY B 1 83 ? -12.070 50.285 21.983 1.00 39.63 85 GLY B C 1
ATOM 1477 O O . GLY B 1 83 ? -11.209 50.943 21.561 1.00 39.17 85 GLY B O 1
ATOM 1478 N N . ILE B 1 84 ? -12.451 50.319 23.281 1.00 41.82 86 ILE B N 1
ATOM 1479 C CA . ILE B 1 84 ? -11.709 50.997 24.374 1.00 36.55 86 ILE B CA 1
ATOM 1480 C C . ILE B 1 84 ? -10.449 50.319 24.802 1.00 38.97 86 ILE B C 1
ATOM 1481 O O . ILE B 1 84 ? -9.483 51.018 25.044 1.00 43.10 86 ILE B O 1
ATOM 1486 N N . THR B 1 85 ? -10.374 49.024 24.794 1.00 35.87 87 THR B N 1
ATOM 1487 C CA . THR B 1 85 ? -9.331 48.123 25.260 1.00 36.94 87 THR B CA 1
ATOM 1488 C C . THR B 1 85 ? -8.302 47.831 24.193 1.00 38.18 87 THR B C 1
ATOM 1489 O O . THR B 1 85 ? -7.171 48.006 24.477 1.00 37.88 87 THR B O 1
ATOM 1493 N N . GLY B 1 86 ? -8.711 47.717 22.963 1.00 38.06 88 GLY B N 1
ATOM 1494 C CA . GLY B 1 86 ? -7.678 47.427 21.886 1.00 38.26 88 GLY B CA 1
ATOM 1495 C C . GLY B 1 86 ? -6.451 48.360 21.890 1.00 39.07 88 GLY B C 1
ATOM 1496 O O . GLY B 1 86 ? -5.327 47.842 22.047 1.00 43.04 88 GLY B O 1
ATOM 1497 N N . PRO B 1 87 ? -6.609 49.686 21.761 1.00 37.43 89 PRO B N 1
ATOM 1498 C CA . PRO B 1 87 ? -5.506 50.629 21.590 1.00 38.25 89 PRO B CA 1
ATOM 1499 C C . PRO B 1 87 ? -4.678 50.691 22.877 1.00 38.53 89 PRO B C 1
ATOM 1500 O O . PRO B 1 87 ? -3.515 51.052 22.795 1.00 37.32 89 PRO B O 1
ATOM 1504 N N . ILE B 1 88 ? -5.323 50.518 24.068 1.00 36.55 90 ILE B N 1
ATOM 1505 C CA . ILE B 1 88 ? -4.459 50.546 25.302 1.00 33.95 90 ILE B CA 1
ATOM 1506 C C . ILE B 1 88 ? -4.025 49.257 25.748 1.00 38.78 90 ILE B C 1
ATOM 1507 O O . ILE B 1 88 ? -3.618 49.151 26.906 1.00 40.21 90 ILE B O 1
ATOM 1512 N N . ALA B 1 89 ? -4.187 48.127 24.895 1.00 41.49 91 ALA B N 1
ATOM 1513 C CA . ALA B 1 89 ? -3.962 46.844 25.403 1.00 47.77 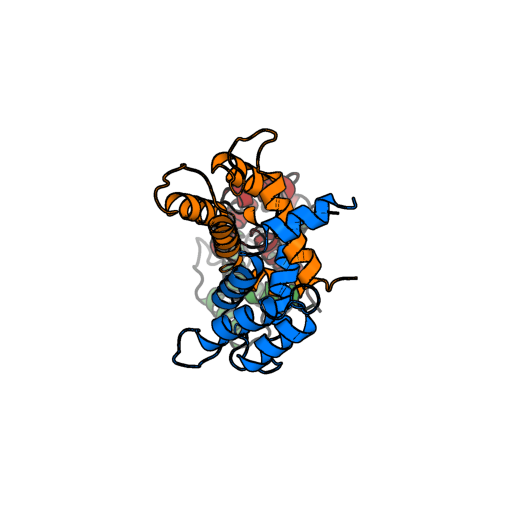91 ALA B CA 1
ATOM 1514 C C . ALA B 1 89 ? -2.455 46.593 25.893 1.00 49.17 91 ALA B C 1
ATOM 1515 O O . ALA B 1 89 ? -2.139 45.894 27.015 1.00 43.37 91 ALA B O 1
ATOM 1517 N N . LYS B 1 90 ? -1.659 47.015 24.989 1.00 46.07 92 LYS B N 1
ATOM 1518 C CA . LYS B 1 90 ? -0.177 47.009 25.218 1.00 47.61 92 LYS B CA 1
ATOM 1519 C C . LYS B 1 90 ? 0.189 47.700 26.529 1.00 45.14 92 LYS B C 1
ATOM 1520 O O . LYS B 1 90 ? 1.095 47.155 27.241 1.00 47.36 92 LYS B O 1
ATOM 1526 N N . LEU B 1 91 ? -0.330 48.886 26.680 1.00 45.81 93 LEU B N 1
ATOM 1527 C CA . LEU B 1 91 ? -0.155 49.657 27.897 1.00 43.44 93 LEU B CA 1
ATOM 1528 C C . LEU B 1 91 ? -0.610 48.925 29.129 1.00 44.12 93 LEU B C 1
ATOM 1529 O O . LEU B 1 91 ? 0.035 48.987 30.122 1.00 42.02 93 LEU B O 1
ATOM 1534 N N . ILE B 1 92 ? -1.764 48.200 29.042 1.00 43.12 94 ILE B N 1
ATOM 1535 C CA . ILE B 1 92 ? -2.295 47.381 30.195 1.00 43.61 94 ILE B CA 1
ATOM 1536 C C . ILE B 1 92 ? -1.291 46.257 30.554 1.00 44.46 94 ILE B C 1
ATOM 1537 O O . ILE B 1 92 ? -0.864 46.213 31.724 1.00 43.15 94 ILE B O 1
ATOM 1542 N N . HIS B 1 93 ? -0.928 45.525 29.514 1.00 42.62 95 HIS B N 1
ATOM 1543 C CA . HIS B 1 93 ? 0.154 44.498 29.532 1.00 47.44 95 HIS B CA 1
ATOM 1544 C C . HIS B 1 93 ? 1.567 45.017 30.206 1.00 51.10 95 HIS B C 1
ATOM 1545 O O . HIS B 1 93 ? 2.135 44.432 31.169 1.00 53.27 95 HIS B O 1
ATOM 1552 N N . GLU B 1 94 ? 2.090 46.110 29.688 1.00 54.95 96 GLU B N 1
ATOM 1553 C CA . GLU B 1 94 ? 3.356 46.625 30.168 1.00 54.56 96 GLU B CA 1
ATOM 1554 C C . GLU B 1 94 ? 3.059 47.145 31.548 1.00 52.99 96 GLU B C 1
ATOM 1555 O O . GLU B 1 94 ? 3.833 46.797 32.474 1.00 49.65 96 GLU B O 1
ATOM 1561 N N . GLN B 1 95 ? 1.914 47.793 31.782 1.00 52.96 97 GLN B N 1
ATOM 1562 C CA . GLN B 1 95 ? 1.526 48.136 33.360 1.00 57.86 97 GLN B CA 1
ATOM 1563 C C . GLN B 1 95 ? 1.561 47.072 34.343 1.00 52.56 97 GLN B C 1
ATOM 1564 O O . GLN B 1 95 ? 2.283 47.208 35.161 1.00 57.40 97 GLN B O 1
ATOM 1570 N N . GLU B 1 96 ? 0.899 45.957 34.135 1.00 52.08 98 GLU B N 1
ATOM 1571 C CA . GLU B 1 96 ? 0.875 44.702 34.920 1.00 49.56 98 GLU B CA 1
ATOM 1572 C C . GLU B 1 96 ? 2.277 44.070 35.040 1.00 57.69 98 GLU B C 1
ATOM 1573 O O . GLU B 1 96 ? 2.531 43.391 35.983 1.00 59.52 98 GLU B O 1
ATOM 1579 N N . GLN B 1 97 ? 3.094 44.060 33.983 1.00 58.37 99 GLN B N 1
ATOM 1580 C CA . GLN B 1 97 ? 4.503 43.858 34.107 1.00 64.05 99 GLN B CA 1
ATOM 1581 C C . GLN B 1 97 ? 5.389 44.723 35.175 1.00 64.57 99 GLN B C 1
ATOM 1582 O O . GLN B 1 97 ? 6.131 44.147 35.987 1.00 64.79 99 GLN B O 1
ATOM 1588 N N . GLN B 1 98 ? 5.349 46.046 35.116 1.00 66.74 100 GLN B N 1
ATOM 1589 C CA . GLN B 1 98 ? 6.161 46.928 36.023 1.00 68.78 100 GLN B CA 1
ATOM 1590 C C . GLN B 1 98 ? 5.853 46.518 37.436 1.00 69.47 100 GLN B C 1
ATOM 1591 O O . GLN B 1 98 ? 4.642 46.175 37.709 1.00 70.44 100 GLN B O 1
ATOM 1597 N N . TYR C 1 3 ? 10.382 69.559 52.215 1.00 76.90 5 TYR C N 1
ATOM 1598 C CA . TYR C 1 3 ? 9.224 68.607 51.777 1.00 78.82 5 TYR C CA 1
ATOM 1599 C C . TYR C 1 3 ? 8.877 69.533 50.638 1.00 75.56 5 TYR C C 1
ATOM 1600 O O . TYR C 1 3 ? 8.848 70.779 50.972 1.00 75.08 5 TYR C O 1
ATOM 1609 N N . THR C 1 4 ? 8.735 69.220 49.351 1.00 69.93 6 THR C N 1
ATOM 1610 C CA . THR C 1 4 ? 8.404 68.100 48.484 1.00 70.09 6 THR C CA 1
ATOM 1611 C C . THR C 1 4 ? 9.730 67.485 47.777 1.00 67.68 6 THR C C 1
ATOM 1612 O O . THR C 1 4 ? 10.871 67.993 47.978 1.00 67.64 6 THR C O 1
ATOM 1616 N N . GLU C 1 5 ? 9.607 66.369 47.054 1.00 60.55 7 GLU C N 1
ATOM 1617 C CA . GLU C 1 5 ? 10.824 65.782 46.519 1.00 57.88 7 GLU C CA 1
ATOM 1618 C C . GLU C 1 5 ? 11.201 66.628 45.250 1.00 56.47 7 GLU C C 1
ATOM 1619 O O . GLU C 1 5 ? 12.363 66.759 44.924 1.00 57.20 7 GLU C O 1
ATOM 1625 N N . LEU C 1 6 ? 10.201 67.093 44.536 1.00 53.10 8 LEU C N 1
ATOM 1626 C CA . LEU C 1 6 ? 10.332 67.982 43.469 1.00 53.47 8 LEU C CA 1
ATOM 1627 C C . LEU C 1 6 ? 10.825 69.375 43.979 1.00 55.62 8 LEU C C 1
ATOM 1628 O O . LEU C 1 6 ? 11.518 70.123 43.214 1.00 53.85 8 LEU C O 1
ATOM 1633 N N . GLU C 1 7 ? 10.571 69.709 45.250 1.00 55.88 9 GLU C N 1
ATOM 1634 C CA . GLU C 1 7 ? 11.120 70.971 45.722 1.00 55.56 9 GLU C CA 1
ATOM 1635 C C . GLU C 1 7 ? 12.475 70.812 46.102 1.00 56.95 9 GLU C C 1
ATOM 1636 O O . GLU C 1 7 ? 13.316 71.678 45.684 1.00 62.07 9 GLU C O 1
ATOM 1642 N N . LYS C 1 8 ? 12.809 69.734 46.737 1.00 58.91 10 LYS C N 1
ATOM 1643 C CA . LYS C 1 8 ? 14.208 69.607 47.012 1.00 61.14 10 LYS C CA 1
ATOM 1644 C C . LYS C 1 8 ? 15.173 69.390 45.763 1.00 59.62 10 LYS C C 1
ATOM 1645 O O . LYS C 1 8 ? 16.478 69.663 45.846 1.00 61.12 10 LYS C O 1
ATOM 1651 N N . ALA C 1 9 ? 14.615 68.881 44.681 1.00 53.41 11 ALA C N 1
ATOM 1652 C CA . ALA C 1 9 ? 15.453 68.685 43.507 1.00 50.70 11 ALA C CA 1
ATOM 1653 C C . ALA C 1 9 ? 15.710 70.161 42.918 1.00 50.38 11 ALA C C 1
ATOM 1654 O O . ALA C 1 9 ? 16.791 70.515 42.812 1.00 55.71 11 ALA C O 1
ATOM 1656 N N . VAL C 1 10 ? 14.759 71.060 42.767 1.00 50.39 12 VAL C N 1
ATOM 1657 C CA . VAL C 1 10 ? 14.947 72.461 42.431 1.00 52.48 12 VAL C CA 1
ATOM 1658 C C . VAL C 1 10 ? 15.977 73.135 43.460 1.00 55.90 12 VAL C C 1
ATOM 1659 O O . VAL C 1 10 ? 16.882 73.818 43.090 1.00 52.28 12 VAL C O 1
ATOM 1663 N N . ILE C 1 11 ? 15.916 72.773 44.721 1.00 56.44 13 ILE C N 1
ATOM 1664 C CA . ILE C 1 11 ? 16.861 73.366 45.645 1.00 56.89 13 ILE C CA 1
ATOM 1665 C C . ILE C 1 11 ? 18.161 72.903 45.185 1.00 57.38 13 ILE C C 1
ATOM 1666 O O . ILE C 1 11 ? 19.175 73.642 45.189 1.00 56.22 13 ILE C O 1
ATOM 1671 N N . VAL C 1 12 ? 18.277 71.602 45.003 1.00 56.71 14 VAL C N 1
ATOM 1672 C CA . VAL C 1 12 ? 19.555 71.130 44.653 1.00 51.51 14 VAL C CA 1
ATOM 1673 C C . VAL C 1 12 ? 20.155 71.839 43.359 1.00 50.66 14 VAL C C 1
ATOM 1674 O O . VAL C 1 12 ? 21.383 72.233 43.285 1.00 53.26 14 VAL C O 1
ATOM 1678 N N . LEU C 1 13 ? 19.383 71.807 42.302 1.00 47.84 15 LEU C N 1
ATOM 1679 C CA . LEU C 1 13 ? 19.777 72.567 41.111 1.00 49.75 15 LEU C CA 1
ATOM 1680 C C . LEU C 1 13 ? 20.194 74.129 41.297 1.00 49.02 15 LEU C C 1
ATOM 1681 O O . LEU C 1 13 ? 21.230 74.653 40.706 1.00 45.90 15 LEU C O 1
ATOM 1686 N N . VAL C 1 14 ? 19.416 74.933 42.001 1.00 48.08 16 VAL C N 1
ATOM 1687 C CA . VAL C 1 14 ? 19.960 76.131 42.593 1.00 46.51 16 VAL C CA 1
ATOM 1688 C C . VAL C 1 14 ? 21.300 76.137 43.367 1.00 51.74 16 VAL C C 1
ATOM 1689 O O . VAL C 1 14 ? 22.393 76.650 42.894 1.00 50.78 16 VAL C O 1
ATOM 1693 N N . GLU C 1 15 ? 21.428 75.405 44.445 1.00 49.82 17 GLU C N 1
ATOM 1694 C CA . GLU C 1 15 ? 22.744 75.387 45.053 1.00 43.98 17 GLU C CA 1
ATOM 1695 C C . GLU C 1 15 ? 23.819 74.809 44.225 1.00 48.09 17 GLU C C 1
ATOM 1696 O O . GLU C 1 15 ? 25.063 75.166 44.277 1.00 46.32 17 GLU C O 1
ATOM 1702 N N . ASN C 1 16 ? 23.469 73.958 43.340 1.00 45.76 18 ASN C N 1
ATOM 1703 C CA . ASN C 1 16 ? 24.645 73.465 42.565 1.00 39.74 18 ASN C CA 1
ATOM 1704 C C . ASN C 1 16 ? 25.205 74.515 41.586 1.00 44.59 18 ASN C C 1
ATOM 1705 O O . ASN C 1 16 ? 26.389 74.482 41.320 1.00 44.42 18 ASN C O 1
ATOM 1710 N N . PHE C 1 17 ? 24.341 75.434 40.984 1.00 44.22 19 PHE C N 1
ATOM 1711 C CA . PHE C 1 17 ? 24.726 76.582 40.246 1.00 44.97 19 PHE C CA 1
ATOM 1712 C C . PHE C 1 17 ? 25.563 77.516 41.187 1.00 48.70 19 PHE C C 1
ATOM 1713 O O . PHE C 1 17 ? 26.713 77.994 40.843 1.00 45.79 19 PHE C O 1
ATOM 1721 N N . TYR C 1 18 ? 25.052 77.774 42.400 1.00 45.69 20 TYR C N 1
ATOM 1722 C CA . TYR C 1 18 ? 25.946 78.516 43.332 1.00 47.74 20 TYR C CA 1
ATOM 1723 C C . TYR C 1 18 ? 27.247 77.948 43.772 1.00 45.83 20 TYR C C 1
ATOM 1724 O O . TYR C 1 18 ? 28.213 78.626 44.183 1.00 47.01 20 TYR C O 1
ATOM 1733 N N . LYS C 1 19 ? 27.376 76.660 43.662 1.00 48.87 21 LYS C N 1
ATOM 1734 C CA . LYS C 1 19 ? 28.614 76.033 44.163 1.00 46.85 21 LYS C CA 1
ATOM 1735 C C . LYS C 1 19 ? 29.657 76.233 43.167 1.00 47.11 21 LYS C C 1
ATOM 1736 O O . LYS C 1 19 ? 30.855 76.373 43.475 1.00 44.61 21 LYS C O 1
ATOM 1742 N N . TYR C 1 20 ? 29.212 76.641 41.982 1.00 46.48 22 TYR C N 1
ATOM 1743 C CA . TYR C 1 20 ? 30.308 76.813 41.010 1.00 44.52 22 TYR C CA 1
ATOM 1744 C C . TYR C 1 20 ? 30.494 78.277 40.589 1.00 41.59 22 TYR C C 1
ATOM 1745 O O . TYR C 1 20 ? 31.288 78.515 39.600 1.00 42.33 22 TYR C O 1
ATOM 1754 N N . VAL C 1 21 ? 29.898 79.189 41.311 1.00 38.74 23 VAL C N 1
ATOM 1755 C CA . VAL C 1 21 ? 30.398 80.629 41.308 1.00 42.53 23 VAL C CA 1
ATOM 1756 C C . VAL C 1 21 ? 31.919 80.576 41.773 1.00 45.82 23 VAL C C 1
ATOM 1757 O O . VAL C 1 21 ? 32.358 79.820 42.746 1.00 48.24 23 VAL C O 1
ATOM 1761 N N . SER C 1 22 ? 32.832 81.033 40.991 1.00 46.73 24 SER C N 1
ATOM 1762 C CA . SER C 1 22 ? 34.315 80.964 41.455 1.00 54.20 24 SER C CA 1
ATOM 1763 C C . SER C 1 22 ? 34.738 81.644 42.878 1.00 49.82 24 SER C C 1
ATOM 1764 O O . SER C 1 22 ? 34.094 82.403 43.351 1.00 47.02 24 SER C O 1
ATOM 1767 N N . LYS C 1 23 ? 35.813 81.289 43.478 1.00 51.44 25 LYS C N 1
ATOM 1768 C CA . LYS C 1 23 ? 36.174 82.023 44.789 1.00 53.04 25 LYS C CA 1
ATOM 1769 C C . LYS C 1 23 ? 36.451 83.500 44.468 1.00 47.75 25 LYS C C 1
ATOM 1770 O O . LYS C 1 23 ? 36.902 83.713 43.338 1.00 44.55 25 LYS C O 1
ATOM 1776 N N . TYR C 1 24 ? 35.974 84.493 45.233 1.00 46.31 26 TYR C N 1
ATOM 1777 C CA . TYR C 1 24 ? 36.343 85.901 44.934 1.00 41.33 26 TYR C CA 1
ATOM 1778 C C . TYR C 1 24 ? 35.711 86.472 43.758 1.00 43.62 26 TYR C C 1
ATOM 1779 O O . TYR C 1 24 ? 36.226 87.431 43.094 1.00 42.46 26 TYR C O 1
ATOM 1788 N N . SER C 1 25 ? 34.642 85.806 43.288 1.00 43.40 27 SER C N 1
ATOM 1789 C CA . SER C 1 25 ? 34.015 86.313 42.017 1.00 39.86 27 SER C CA 1
ATOM 1790 C C . SER C 1 25 ? 33.730 87.696 42.023 1.00 38.62 27 SER C C 1
ATOM 1791 O O . SER C 1 25 ? 33.207 88.287 42.977 1.00 45.86 27 SER C O 1
ATOM 1794 N N . LEU C 1 26 ? 33.985 88.354 40.911 1.00 42.00 28 LEU C N 1
ATOM 1795 C CA . LEU C 1 26 ? 33.486 89.714 40.673 1.00 39.79 28 LEU C CA 1
ATOM 1796 C C . LEU C 1 26 ? 32.120 89.832 40.313 1.00 42.71 28 LEU C C 1
ATOM 1797 O O . LEU C 1 26 ? 31.560 90.989 40.245 1.00 38.40 28 LEU C O 1
ATOM 1802 N N . VAL C 1 27 ? 31.438 88.686 40.158 1.00 46.57 29 VAL C N 1
ATOM 1803 C CA . VAL C 1 27 ? 30.034 88.781 39.543 1.00 47.47 29 VAL C CA 1
ATOM 1804 C C . VAL C 1 27 ? 29.258 87.600 40.142 1.00 43.58 29 VAL C C 1
ATOM 1805 O O . VAL C 1 27 ? 29.226 86.433 39.558 1.00 46.15 29 VAL C O 1
ATOM 1809 N N . LYS C 1 28 ? 28.847 87.744 41.373 1.00 45.72 30 LYS C N 1
ATOM 1810 C CA . LYS C 1 28 ? 28.524 86.619 42.316 1.00 48.49 30 LYS C CA 1
ATOM 1811 C C . LYS C 1 28 ? 27.162 85.743 41.897 1.00 48.36 30 LYS C C 1
ATOM 1812 O O . LYS C 1 28 ? 26.989 84.721 42.481 1.00 48.10 30 LYS C O 1
ATOM 1818 N N . ASN C 1 29 ? 26.411 86.125 40.849 1.00 45.20 31 ASN C N 1
ATOM 1819 C CA . ASN C 1 29 ? 25.382 85.308 40.222 1.00 48.23 31 ASN C CA 1
ATOM 1820 C C . ASN C 1 29 ? 25.648 84.874 38.786 1.00 45.44 31 ASN C C 1
ATOM 1821 O O . ASN C 1 29 ? 24.750 84.610 38.097 1.00 45.78 31 ASN C O 1
ATOM 1826 N N . LYS C 1 30 ? 26.885 84.680 38.425 1.00 43.68 32 LYS C N 1
ATOM 1827 C CA . LYS C 1 30 ? 27.278 84.048 37.202 1.00 37.19 32 LYS C CA 1
ATOM 1828 C C . LYS C 1 30 ? 28.405 83.083 37.400 1.00 38.47 32 LYS C C 1
ATOM 1829 O O . LYS C 1 30 ? 29.444 83.182 38.320 1.00 38.01 32 LYS C O 1
ATOM 1835 N N . ILE C 1 31 ? 28.331 82.015 36.677 1.00 37.80 33 ILE C N 1
ATOM 1836 C CA . ILE C 1 31 ? 29.507 81.213 36.671 1.00 37.76 33 ILE C CA 1
ATOM 1837 C C . ILE C 1 31 ? 30.282 81.345 35.275 1.00 40.49 33 ILE C C 1
ATOM 1838 O O . ILE C 1 31 ? 29.670 81.839 34.257 1.00 36.12 33 ILE C O 1
ATOM 1843 N N . SER C 1 32 ? 31.577 80.902 35.279 1.00 36.93 34 SER C N 1
ATOM 1844 C CA . SER C 1 32 ? 32.337 80.860 34.057 1.00 39.28 34 SER C CA 1
ATOM 1845 C C . SER C 1 32 ? 32.171 79.629 33.190 1.00 36.93 34 SER C C 1
ATOM 1846 O O . SER C 1 32 ? 31.712 78.537 33.650 1.00 35.87 34 SER C O 1
ATOM 1849 N N . LYS C 1 33 ? 32.551 79.767 31.884 1.00 41.63 35 LYS C N 1
ATOM 1850 C CA . LYS C 1 33 ? 32.514 78.479 30.986 1.00 39.67 35 LYS C CA 1
ATOM 1851 C C . LYS C 1 33 ? 33.419 77.389 31.607 1.00 41.33 35 LYS C C 1
ATOM 1852 O O . LYS C 1 33 ? 33.108 76.199 31.623 1.00 48.46 35 LYS C O 1
ATOM 1858 N N . SER C 1 34 ? 34.521 77.695 32.229 1.00 39.11 36 SER C N 1
ATOM 1859 C CA . SER C 1 34 ? 35.406 76.716 32.798 1.00 41.51 36 SER C CA 1
ATOM 1860 C C . SER C 1 34 ? 34.875 76.217 34.074 1.00 40.16 36 SER C C 1
ATOM 1861 O O . SER C 1 34 ? 34.991 75.072 34.249 1.00 42.90 36 SER C O 1
ATOM 1864 N N . SER C 1 35 ? 34.069 76.962 34.877 1.00 44.87 37 SER C N 1
ATOM 1865 C CA . SER C 1 35 ? 33.540 76.292 36.040 1.00 41.58 37 SER C CA 1
ATOM 1866 C C . SER C 1 35 ? 32.347 75.415 35.555 1.00 39.06 37 SER C C 1
ATOM 1867 O O . SER C 1 35 ? 32.071 74.384 36.105 1.00 41.51 37 SER C O 1
ATOM 1870 N N . PHE C 1 36 ? 31.590 75.838 34.563 1.00 38.52 38 PHE C N 1
ATOM 1871 C CA . PHE C 1 36 ? 30.495 74.985 33.927 1.00 35.33 38 PHE C CA 1
ATOM 1872 C C . PHE C 1 36 ? 31.050 73.582 33.443 1.00 38.29 38 PHE C C 1
ATOM 1873 O O . PHE C 1 36 ? 30.398 72.496 33.866 1.00 42.44 38 PHE C O 1
ATOM 1881 N N . ARG C 1 37 ? 32.160 73.556 32.762 1.00 35.30 39 ARG C N 1
ATOM 1882 C CA . ARG C 1 37 ? 32.785 72.232 32.310 1.00 40.38 39 ARG C CA 1
ATOM 1883 C C . ARG C 1 37 ? 33.261 71.466 33.450 1.00 40.39 39 ARG C C 1
ATOM 1884 O O . ARG C 1 37 ? 33.204 70.286 33.438 1.00 41.84 39 ARG C O 1
ATOM 1892 N N . GLU C 1 38 ? 33.764 72.102 34.495 1.00 38.74 40 GLU C N 1
ATOM 1893 C CA . GLU C 1 38 ? 34.141 71.374 35.712 1.00 42.00 40 GLU C CA 1
ATOM 1894 C C . GLU C 1 38 ? 32.893 70.766 36.226 1.00 38.69 40 GLU C C 1
ATOM 1895 O O . GLU C 1 38 ? 32.948 69.631 36.444 1.00 44.45 40 GLU C O 1
ATOM 1901 N N . MET C 1 39 ? 31.850 71.555 36.643 1.00 44.47 41 MET C N 1
ATOM 1902 C CA . MET C 1 39 ? 30.606 71.004 37.077 1.00 41.36 41 MET C CA 1
ATOM 1903 C C . MET C 1 39 ? 30.062 69.730 36.284 1.00 44.73 41 MET C C 1
ATOM 1904 O O . MET C 1 39 ? 29.741 68.735 36.940 1.00 45.84 41 MET C O 1
ATOM 1909 N N . LEU C 1 40 ? 30.178 69.692 34.932 1.00 44.60 42 LEU C N 1
ATOM 1910 C CA . LEU C 1 40 ? 29.514 68.711 34.114 1.00 41.56 42 LEU C CA 1
ATOM 1911 C C . LEU C 1 40 ? 30.371 67.456 34.428 1.00 42.05 42 LEU C C 1
ATOM 1912 O O . LEU C 1 40 ? 29.884 66.305 34.683 1.00 39.02 42 LEU C O 1
ATOM 1917 N N . GLN C 1 41 ? 31.683 67.647 34.421 1.00 42.81 43 GLN C N 1
ATOM 1918 C CA . GLN C 1 41 ? 32.625 66.605 34.702 1.00 43.65 43 GLN C CA 1
ATOM 1919 C C . GLN C 1 41 ? 32.542 65.941 36.050 1.00 41.78 43 GLN C C 1
ATOM 1920 O O . GLN C 1 41 ? 32.616 64.679 36.170 1.00 38.69 43 GLN C O 1
ATOM 1926 N N . LYS C 1 42 ? 32.359 66.776 37.062 1.00 47.59 44 LYS C N 1
ATOM 1927 C CA . LYS C 1 42 ? 32.261 66.236 38.433 1.00 46.97 44 LYS C CA 1
ATOM 1928 C C . LYS C 1 42 ? 30.873 65.796 38.792 1.00 51.02 44 LYS C C 1
ATOM 1929 O O . LYS C 1 42 ? 30.787 64.890 39.691 1.00 53.34 44 LYS C O 1
ATOM 1935 N N . GLU C 1 43 ? 29.741 66.528 38.306 1.00 44.39 45 GLU C N 1
ATOM 1936 C CA . GLU C 1 43 ? 28.535 66.334 38.848 1.00 38.58 45 GLU C CA 1
ATOM 1937 C C . GLU C 1 43 ? 27.525 65.543 37.897 1.00 38.40 45 GLU C C 1
ATOM 1938 O O . GLU C 1 43 ? 26.484 64.881 38.287 1.00 36.11 45 GLU C O 1
ATOM 1944 N N . LEU C 1 44 ? 27.961 65.389 36.703 1.00 42.10 46 LEU C N 1
ATOM 1945 C CA . LEU C 1 44 ? 27.051 64.566 35.767 1.00 43.91 46 LEU C CA 1
ATOM 1946 C C . LEU C 1 44 ? 27.827 63.441 35.068 1.00 49.11 46 LEU C C 1
ATOM 1947 O O . LEU C 1 44 ? 27.651 63.187 33.788 1.00 44.85 46 LEU C O 1
ATOM 1952 N N . ASN C 1 45 ? 28.847 62.868 35.776 1.00 51.38 47 ASN C N 1
ATOM 1953 C CA . ASN C 1 45 ? 29.747 61.985 35.039 1.00 53.30 47 ASN C CA 1
ATOM 1954 C C . ASN C 1 45 ? 29.051 60.607 34.794 1.00 53.94 47 ASN C C 1
ATOM 1955 O O . ASN C 1 45 ? 29.424 59.843 33.874 1.00 53.42 47 ASN C O 1
ATOM 1960 N N . HIS C 1 46 ? 28.134 60.229 35.637 1.00 53.05 48 HIS C N 1
ATOM 1961 C CA . HIS C 1 46 ? 27.287 59.051 35.321 1.00 54.08 48 HIS C CA 1
ATOM 1962 C C . HIS C 1 46 ? 26.275 59.568 34.256 1.00 55.04 48 HIS C C 1
ATOM 1963 O O . HIS C 1 46 ? 26.142 58.988 33.166 1.00 56.40 48 HIS C O 1
ATOM 1970 N N . MET C 1 47 ? 25.549 60.637 34.499 1.00 51.24 49 MET C N 1
ATOM 1971 C CA . MET C 1 47 ? 24.591 60.979 33.439 1.00 49.93 49 MET C CA 1
ATOM 1972 C C . MET C 1 47 ? 25.250 61.145 32.000 1.00 47.47 49 MET C C 1
ATOM 1973 O O . MET C 1 47 ? 24.653 60.875 31.121 1.00 46.07 49 MET C O 1
ATOM 1978 N N . LEU C 1 48 ? 26.478 61.485 31.886 1.00 43.12 50 LEU C N 1
ATOM 1979 C CA . LEU C 1 48 ? 27.216 61.779 30.593 1.00 45.24 50 LEU C CA 1
ATOM 1980 C C . LEU C 1 48 ? 28.404 60.735 30.296 1.00 49.68 50 LEU C C 1
ATOM 1981 O O . LEU C 1 48 ? 29.240 60.954 29.431 1.00 47.68 50 LEU C O 1
ATOM 1986 N N . SER C 1 49 ? 28.282 59.513 30.832 1.00 53.53 51 SER C N 1
ATOM 1987 C CA . SER C 1 49 ? 29.390 58.667 30.667 1.00 56.16 51 SER C CA 1
ATOM 1988 C C . SER C 1 49 ? 29.152 57.968 29.225 1.00 57.24 51 SER C C 1
ATOM 1989 O O . SER C 1 49 ? 29.996 57.355 28.629 1.00 56.77 51 SER C O 1
ATOM 1992 N N . ASP C 1 50 ? 28.024 58.196 28.581 1.00 56.94 52 ASP C N 1
ATOM 1993 C CA . ASP C 1 50 ? 28.057 57.796 27.166 1.00 53.29 52 ASP C CA 1
ATOM 1994 C C . ASP C 1 50 ? 28.883 58.823 26.609 1.00 56.32 52 ASP C C 1
ATOM 1995 O O . ASP C 1 50 ? 28.681 59.972 27.049 1.00 58.45 52 ASP C O 1
ATOM 2000 N N . THR C 1 51 ? 29.665 58.478 25.584 1.00 54.63 53 THR C N 1
ATOM 2001 C CA . THR C 1 51 ? 30.450 59.327 24.834 1.00 55.51 53 THR C CA 1
ATOM 2002 C C . THR C 1 51 ? 29.887 60.374 23.864 1.00 56.90 53 THR C C 1
ATOM 2003 O O . THR C 1 51 ? 30.400 61.633 23.842 1.00 57.06 53 THR C O 1
ATOM 2007 N N . GLY C 1 52 ? 28.999 59.910 22.974 1.00 57.60 54 GLY C N 1
ATOM 2008 C CA . GLY C 1 52 ? 28.136 60.814 22.117 1.00 53.50 54 GLY C CA 1
ATOM 2009 C C . GLY C 1 52 ? 27.321 61.891 22.979 1.00 54.35 54 GLY C C 1
ATOM 2010 O O . GLY C 1 52 ? 27.342 63.092 22.646 1.00 50.23 54 GLY C O 1
ATOM 2011 N N . ASN C 1 53 ? 26.790 61.453 24.162 1.00 52.33 55 ASN C N 1
ATOM 2012 C CA . ASN C 1 53 ? 26.111 62.461 25.034 1.00 52.19 55 ASN C CA 1
ATOM 2013 C C . ASN C 1 53 ? 27.041 63.525 25.601 1.00 51.54 55 ASN C C 1
ATOM 2014 O O . ASN C 1 53 ? 26.630 64.732 25.686 1.00 52.46 55 ASN C O 1
ATOM 2019 N N . ARG C 1 54 ? 28.204 63.054 26.126 1.00 50.28 56 ARG C N 1
ATOM 2020 C CA . ARG C 1 54 ? 29.169 63.856 26.781 1.00 48.30 56 ARG C CA 1
ATOM 2021 C C . ARG C 1 54 ? 29.765 64.766 25.672 1.00 49.19 56 ARG C C 1
ATOM 2022 O O . ARG C 1 54 ? 29.827 65.874 25.946 1.00 48.45 56 ARG C O 1
ATOM 2030 N N . LYS C 1 55 ? 29.974 64.324 24.444 1.00 51.62 57 LYS C N 1
ATOM 2031 C CA . LYS C 1 55 ? 30.212 65.284 23.323 1.00 55.63 57 LYS C CA 1
ATOM 2032 C C . LYS C 1 55 ? 29.045 66.311 23.075 1.00 54.72 57 LYS C C 1
ATOM 2033 O O . LYS C 1 55 ? 29.309 67.455 22.727 1.00 58.98 57 LYS C O 1
ATOM 2039 N N . ALA C 1 56 ? 27.750 66.000 23.242 1.00 55.08 58 ALA C N 1
ATOM 2040 C CA . ALA C 1 56 ? 26.756 66.841 22.761 1.00 49.59 58 ALA C CA 1
ATOM 2041 C C . ALA C 1 56 ? 26.742 67.917 23.828 1.00 49.39 58 ALA C C 1
ATOM 2042 O O . ALA C 1 56 ? 26.355 69.032 23.577 1.00 53.41 58 ALA C O 1
ATOM 2044 N N . ALA C 1 57 ? 27.055 67.552 25.035 1.00 48.00 59 ALA C N 1
ATOM 2045 C CA . ALA C 1 57 ? 27.033 68.471 26.189 1.00 45.30 59 ALA C CA 1
ATOM 2046 C C . ALA C 1 57 ? 28.189 69.464 26.130 1.00 45.93 59 ALA C C 1
ATOM 2047 O O . ALA C 1 57 ? 27.898 70.636 26.149 1.00 50.41 59 ALA C O 1
ATOM 2049 N N . ASP C 1 58 ? 29.451 69.020 26.176 1.00 52.94 60 ASP C N 1
ATOM 2050 C CA . ASP C 1 58 ? 30.634 69.850 25.820 1.00 56.73 60 ASP C CA 1
ATOM 2051 C C . ASP C 1 58 ? 30.237 70.983 24.653 1.00 58.09 60 ASP C C 1
ATOM 2052 O O . ASP C 1 58 ? 30.523 72.226 24.841 1.00 55.19 60 ASP C O 1
ATOM 2057 N N . LYS C 1 59 ? 29.536 70.559 23.532 1.00 57.44 61 LYS C N 1
ATOM 2058 C CA . LYS C 1 59 ? 29.278 71.444 22.381 1.00 54.71 61 LYS C CA 1
ATOM 2059 C C . LYS C 1 59 ? 28.090 72.468 22.732 1.00 52.71 61 LYS C C 1
ATOM 2060 O O . LYS C 1 59 ? 28.051 73.632 22.297 1.00 50.79 61 LYS C O 1
ATOM 2066 N N . LEU C 1 60 ? 27.168 72.063 23.601 1.00 48.85 62 LEU C N 1
ATOM 2067 C CA . LEU C 1 60 ? 26.270 73.099 24.209 1.00 49.47 62 LEU C CA 1
ATOM 2068 C C . LEU C 1 60 ? 27.062 74.296 24.837 1.00 47.43 62 LEU C C 1
ATOM 2069 O O . LEU C 1 60 ? 26.590 75.383 24.840 1.00 47.56 62 LEU C O 1
ATOM 2074 N N . ILE C 1 61 ? 28.210 74.037 25.374 1.00 49.60 63 ILE C N 1
ATOM 2075 C CA . ILE C 1 61 ? 28.962 75.013 26.149 1.00 52.97 63 ILE C CA 1
ATOM 2076 C C . ILE C 1 61 ? 29.649 75.832 25.257 1.00 54.06 63 ILE C C 1
ATOM 2077 O O . ILE C 1 61 ? 29.372 76.979 25.350 1.00 50.70 63 ILE C O 1
ATOM 2082 N N . GLN C 1 62 ? 30.230 75.252 24.233 1.00 56.71 64 GLN C N 1
ATOM 2083 C CA . GLN C 1 62 ? 30.844 76.018 23.049 1.00 63.39 64 GLN C CA 1
ATOM 2084 C C . GLN C 1 62 ? 29.919 76.900 22.372 1.00 62.42 64 GLN C C 1
ATOM 2085 O O . GLN C 1 62 ? 30.210 77.974 21.859 1.00 63.86 64 GLN C O 1
ATOM 2091 N N . ASN C 1 63 ? 28.788 76.423 22.239 1.00 62.12 65 ASN C N 1
ATOM 2092 C CA . ASN C 1 63 ? 28.006 77.085 21.310 1.00 63.62 65 ASN C CA 1
ATOM 2093 C C . ASN C 1 63 ? 27.222 78.194 22.051 1.00 60.54 65 ASN C C 1
ATOM 2094 O O . ASN C 1 63 ? 26.701 79.156 21.467 1.00 55.43 65 ASN C O 1
ATOM 2099 N N . LEU C 1 64 ? 27.267 78.171 23.362 1.00 60.52 66 LEU C N 1
ATOM 2100 C CA . LEU C 1 64 ? 26.331 79.051 24.082 1.00 60.49 66 LEU C CA 1
ATOM 2101 C C . LEU C 1 64 ? 26.824 80.447 23.970 1.00 66.13 66 LEU C C 1
ATOM 2102 O O . LEU C 1 64 ? 28.081 80.724 23.992 1.00 65.86 66 LEU C O 1
ATOM 2107 N N . ASP C 1 65 ? 25.842 81.353 23.840 1.00 72.22 67 ASP C N 1
ATOM 2108 C CA . ASP C 1 65 ? 26.051 82.874 23.792 1.00 79.31 67 ASP C CA 1
ATOM 2109 C C . ASP C 1 65 ? 26.708 83.924 24.985 1.00 82.50 67 ASP C C 1
ATOM 2110 O O . ASP C 1 65 ? 26.188 84.020 26.284 1.00 80.06 67 ASP C O 1
ATOM 2115 N N . ALA C 1 66 ? 27.771 84.717 24.497 1.00 84.99 68 ALA C N 1
ATOM 2116 C CA . ALA C 1 66 ? 28.508 85.752 25.380 1.00 87.11 68 ALA C CA 1
ATOM 2117 C C . ALA C 1 66 ? 27.499 86.944 25.786 1.00 88.93 68 ALA C C 1
ATOM 2118 O O . ALA C 1 66 ? 26.840 87.718 24.921 1.00 86.82 68 ALA C O 1
ATOM 2120 N N . ASN C 1 67 ? 27.302 87.037 27.101 1.00 90.94 69 ASN C N 1
ATOM 2121 C CA . ASN C 1 67 ? 26.429 88.126 27.515 1.00 94.09 69 ASN C CA 1
ATOM 2122 C C . ASN C 1 67 ? 26.843 89.598 27.203 1.00 95.71 69 ASN C C 1
ATOM 2123 O O . ASN C 1 67 ? 27.600 89.900 26.184 1.00 94.74 69 ASN C O 1
ATOM 2128 N N . HIS C 1 68 ? 26.297 90.517 28.028 1.00 96.76 70 HIS C N 1
ATOM 2129 C CA . HIS C 1 68 ? 27.041 91.795 28.451 1.00 96.69 70 HIS C CA 1
ATOM 2130 C C . HIS C 1 68 ? 28.496 91.416 29.087 1.00 95.17 70 HIS C C 1
ATOM 2131 O O . HIS C 1 68 ? 29.492 92.307 29.122 1.00 93.13 70 HIS C O 1
ATOM 2138 N N . ASP C 1 69 ? 28.626 90.066 29.475 1.00 93.20 71 ASP C N 1
ATOM 2139 C CA . ASP C 1 69 ? 29.907 89.477 30.035 1.00 90.23 71 ASP C CA 1
ATOM 2140 C C . ASP C 1 69 ? 30.469 88.128 29.305 1.00 86.60 71 ASP C C 1
ATOM 2141 O O . ASP C 1 69 ? 31.671 87.825 29.511 1.00 86.50 71 ASP C O 1
ATOM 2146 N N . GLY C 1 70 ? 29.715 87.286 28.559 1.00 79.79 72 GLY C N 1
ATOM 2147 C CA . GLY C 1 70 ? 30.391 85.949 28.297 1.00 68.46 72 GLY C CA 1
ATOM 2148 C C . GLY C 1 70 ? 30.478 85.137 29.680 1.00 64.64 72 GLY C C 1
ATOM 2149 O O . GLY C 1 70 ? 31.174 84.059 29.829 1.00 59.66 72 GLY C O 1
ATOM 2150 N N . ARG C 1 71 ? 29.704 85.573 30.735 1.00 54.91 73 ARG C N 1
ATOM 2151 C CA . ARG C 1 71 ? 29.545 84.754 31.940 1.00 47.11 73 ARG C CA 1
ATOM 2152 C C . ARG C 1 71 ? 28.135 84.111 31.752 1.00 46.01 73 ARG C C 1
ATOM 2153 O O . ARG C 1 71 ? 27.123 84.832 31.339 1.00 46.47 73 ARG C O 1
ATOM 2161 N N . ILE C 1 72 ? 27.917 82.964 32.377 1.00 45.96 74 ILE C N 1
ATOM 2162 C CA . ILE C 1 72 ? 26.534 82.275 32.366 1.00 41.22 74 ILE C CA 1
ATOM 2163 C C . ILE C 1 72 ? 25.633 82.613 33.565 1.00 41.23 74 ILE C C 1
ATOM 2164 O O . ILE C 1 72 ? 26.012 82.307 34.770 1.00 42.83 74 ILE C O 1
ATOM 2169 N N . SER C 1 73 ? 24.462 83.102 33.288 1.00 36.83 75 SER C N 1
ATOM 2170 C CA . SER C 1 73 ? 23.472 83.270 34.351 1.00 39.93 75 SER C CA 1
ATOM 2171 C C . SER C 1 73 ? 22.695 82.020 34.776 1.00 39.52 75 SER C C 1
ATOM 2172 O O . SER C 1 73 ? 22.807 80.913 34.154 1.00 40.00 75 SER C O 1
ATOM 2175 N N . PHE C 1 74 ? 21.990 82.029 35.974 1.00 36.07 76 PHE C N 1
ATOM 2176 C CA . PHE C 1 74 ? 21.191 80.881 36.286 1.00 39.31 76 PHE C CA 1
ATOM 2177 C C . PHE C 1 74 ? 20.235 80.467 34.989 1.00 38.10 76 PHE C C 1
ATOM 2178 O O . PHE C 1 74 ? 19.940 79.336 34.876 1.00 41.91 76 PHE C O 1
ATOM 2186 N N . ASP C 1 75 ? 19.541 81.360 34.296 1.00 38.27 77 ASP C N 1
ATOM 2187 C CA . ASP C 1 75 ? 18.610 80.799 33.261 1.00 39.69 77 ASP C CA 1
ATOM 2188 C C . ASP C 1 75 ? 19.328 80.159 32.176 1.00 39.26 77 ASP C C 1
ATOM 2189 O O . ASP C 1 75 ? 18.877 79.315 31.583 1.00 39.46 77 ASP C O 1
ATOM 2194 N N . GLU C 1 76 ? 20.524 80.622 31.788 1.00 43.83 78 GLU C N 1
ATOM 2195 C CA . GLU C 1 76 ? 21.226 79.893 30.702 1.00 39.51 78 GLU C CA 1
ATOM 2196 C C . GLU C 1 76 ? 21.775 78.657 31.229 1.00 40.10 78 GLU C C 1
ATOM 2197 O O . GLU C 1 76 ? 21.816 77.664 30.523 1.00 44.01 78 GLU C O 1
ATOM 2203 N N . TYR C 1 77 ? 21.998 78.558 32.501 1.00 37.79 79 TYR C N 1
ATOM 2204 C CA . TYR C 1 77 ? 22.516 77.159 33.044 1.00 35.14 79 TYR C CA 1
ATOM 2205 C C . TYR C 1 77 ? 21.357 76.214 33.123 1.00 32.12 79 TYR C C 1
ATOM 2206 O O . TYR C 1 77 ? 21.403 75.150 32.793 1.00 35.89 79 TYR C O 1
ATOM 2215 N N . TRP C 1 78 ? 20.205 76.705 33.513 1.00 35.44 80 TRP C N 1
ATOM 2216 C CA . TRP C 1 78 ? 19.099 75.831 33.568 1.00 37.19 80 TRP C CA 1
ATOM 2217 C C . TRP C 1 78 ? 18.689 75.324 32.117 1.00 37.71 80 TRP C C 1
ATOM 2218 O O . TRP C 1 78 ? 18.387 74.240 31.911 1.00 35.89 80 TRP C O 1
ATOM 2229 N N . THR C 1 79 ? 18.670 76.230 31.142 1.00 38.35 81 THR C N 1
ATOM 2230 C CA . THR C 1 79 ? 18.406 75.902 29.683 1.00 40.58 81 THR C CA 1
ATOM 2231 C C . THR C 1 79 ? 19.464 74.899 29.178 1.00 31.85 81 THR C C 1
ATOM 2232 O O . THR C 1 79 ? 19.083 73.972 28.701 1.00 35.20 81 THR C O 1
ATOM 2236 N N . LEU C 1 80 ? 20.693 74.950 29.607 1.00 33.22 82 LEU C N 1
ATOM 2237 C CA . LEU C 1 80 ? 21.593 74.023 29.229 1.00 35.62 82 LEU C CA 1
ATOM 2238 C C . LEU C 1 80 ? 21.495 72.655 29.889 1.00 39.62 82 LEU C C 1
ATOM 2239 O O . LEU C 1 80 ? 21.848 71.737 29.267 1.00 34.43 82 LEU C O 1
ATOM 2244 N N . ILE C 1 81 ? 21.425 72.620 31.246 1.00 36.96 83 ILE C N 1
ATOM 2245 C CA . ILE C 1 81 ? 21.057 71.302 31.802 1.00 37.40 83 ILE C CA 1
ATOM 2246 C C . ILE C 1 81 ? 19.752 70.655 31.007 1.00 35.55 83 ILE C C 1
ATOM 2247 O O . ILE C 1 81 ? 19.671 69.516 30.848 1.00 38.25 83 ILE C O 1
ATOM 2252 N N . GLY C 1 82 ? 18.826 71.497 30.679 1.00 33.25 84 GLY C N 1
ATOM 2253 C CA . GLY C 1 82 ? 17.524 71.105 29.973 1.00 38.68 84 GLY C CA 1
ATOM 2254 C C . GLY C 1 82 ? 17.970 70.501 28.644 1.00 33.15 84 GLY C C 1
ATOM 2255 O O . GLY C 1 82 ? 17.312 69.592 28.183 1.00 39.99 84 GLY C O 1
ATOM 2256 N N . GLY C 1 83 ? 18.861 71.171 27.960 1.00 36.84 85 GLY C N 1
ATOM 2257 C CA . GLY C 1 83 ? 19.502 70.650 26.813 1.00 38.33 85 GLY C CA 1
ATOM 2258 C C . GLY C 1 83 ? 20.272 69.364 27.005 1.00 36.62 85 GLY C C 1
ATOM 2259 O O . GLY C 1 83 ? 20.513 68.655 26.065 1.00 33.83 85 GLY C O 1
ATOM 2260 N N . ILE C 1 84 ? 20.740 69.091 28.190 1.00 36.13 86 ILE C N 1
ATOM 2261 C CA . ILE C 1 84 ? 21.312 67.897 28.458 1.00 37.88 86 ILE C CA 1
ATOM 2262 C C . ILE C 1 84 ? 20.305 66.784 28.725 1.00 39.41 86 ILE C C 1
ATOM 2263 O O . ILE C 1 84 ? 20.436 65.542 28.206 1.00 38.13 86 ILE C O 1
ATOM 2268 N N . THR C 1 85 ? 19.321 67.116 29.646 1.00 37.40 87 THR C N 1
ATOM 2269 C CA . THR C 1 85 ? 18.500 66.212 30.006 1.00 34.46 87 THR C CA 1
ATOM 2270 C C . THR C 1 85 ? 17.347 65.839 28.820 1.00 37.99 87 THR C C 1
ATOM 227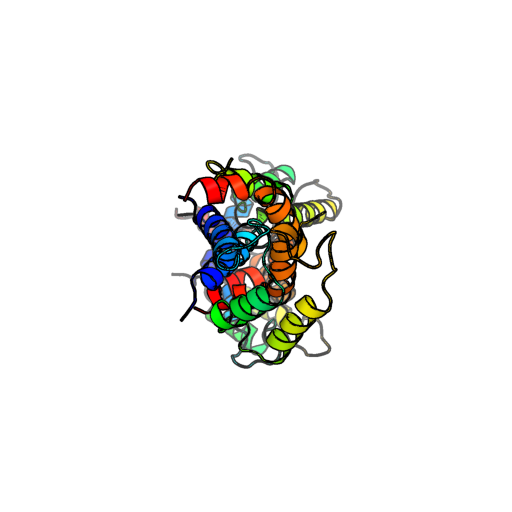1 O O . THR C 1 85 ? 16.912 64.701 28.690 1.00 38.91 87 THR C O 1
ATOM 2275 N N . GLY C 1 86 ? 16.845 66.775 28.072 1.00 35.70 88 GLY C N 1
ATOM 2276 C CA . GLY C 1 86 ? 15.748 66.438 27.338 1.00 31.52 88 GLY C CA 1
ATOM 2277 C C . GLY C 1 86 ? 15.824 65.307 26.388 1.00 30.04 88 GLY C C 1
ATOM 2278 O O . GLY C 1 86 ? 14.985 64.498 26.469 1.00 33.03 88 GLY C O 1
ATOM 2279 N N . PRO C 1 87 ? 16.938 65.181 25.668 1.00 31.71 89 PRO C N 1
ATOM 2280 C CA . PRO C 1 87 ? 17.117 64.112 24.788 1.00 34.61 89 PRO C CA 1
ATOM 2281 C C . PRO C 1 87 ? 17.128 62.741 25.448 1.00 38.76 89 PRO C C 1
ATOM 2282 O O . PRO C 1 87 ? 16.993 61.811 24.774 1.00 46.65 89 PRO C O 1
ATOM 2286 N N . ILE C 1 88 ? 17.459 62.555 26.731 1.00 42.70 90 ILE C N 1
ATOM 2287 C CA . ILE C 1 88 ? 17.625 61.173 27.337 1.00 37.94 90 ILE C CA 1
ATOM 2288 C C . ILE C 1 88 ? 16.612 61.259 28.472 1.00 38.85 90 ILE C C 1
ATOM 2289 O O . ILE C 1 88 ? 16.620 60.341 29.362 1.00 44.68 90 ILE C O 1
ATOM 2294 N N . ALA C 1 89 ? 15.720 62.199 28.516 1.00 34.87 91 ALA C N 1
ATOM 2295 C CA . ALA C 1 89 ? 14.631 62.044 29.556 1.00 38.65 91 ALA C CA 1
ATOM 2296 C C . ALA C 1 89 ? 13.782 60.689 29.527 1.00 39.64 91 ALA C C 1
ATOM 2297 O O . ALA C 1 89 ? 13.518 59.958 30.617 1.00 38.87 91 ALA C O 1
ATOM 2299 N N . LYS C 1 90 ? 13.409 60.259 28.328 1.00 40.59 92 LYS C N 1
ATOM 2300 C CA . LYS C 1 90 ? 12.887 58.920 28.183 1.00 42.20 92 LYS C CA 1
ATOM 2301 C C . LYS C 1 90 ? 13.733 57.687 28.834 1.00 44.08 92 LYS C C 1
ATOM 2302 O O . LYS C 1 90 ? 13.127 56.777 29.580 1.00 43.99 92 LYS C O 1
ATOM 2308 N N . LEU C 1 91 ? 15.019 57.689 28.571 1.00 43.13 93 LEU C N 1
ATOM 2309 C CA . LEU C 1 91 ? 15.824 56.665 28.813 1.00 45.09 93 LEU C CA 1
ATOM 2310 C C . LEU C 1 91 ? 16.041 56.921 30.342 1.00 44.70 93 LEU C C 1
ATOM 2311 O O . LEU C 1 91 ? 16.227 55.897 31.189 1.00 39.51 93 LEU C O 1
ATOM 2316 N N . ILE C 1 92 ? 15.953 58.121 30.781 1.00 37.08 94 ILE C N 1
ATOM 2317 C CA . ILE C 1 92 ? 16.312 58.179 32.187 1.00 39.30 94 ILE C CA 1
ATOM 2318 C C . ILE C 1 92 ? 15.125 57.553 32.900 1.00 47.68 94 ILE C C 1
ATOM 2319 O O . ILE C 1 92 ? 15.306 56.830 34.013 1.00 47.57 94 ILE C O 1
ATOM 2324 N N . HIS C 1 93 ? 13.924 57.781 32.361 1.00 42.54 95 HIS C N 1
ATOM 2325 C CA . HIS C 1 93 ? 12.752 57.250 33.047 1.00 45.15 95 HIS C CA 1
ATOM 2326 C C . HIS C 1 93 ? 12.593 55.660 32.927 1.00 49.47 95 HIS C C 1
ATOM 2327 O O . HIS C 1 93 ? 12.458 54.975 33.974 1.00 49.49 95 HIS C O 1
ATOM 2334 N N . GLU C 1 94 ? 12.807 55.073 31.725 1.00 47.52 96 GLU C N 1
ATOM 2335 C CA . GLU C 1 94 ? 12.813 53.594 31.623 1.00 47.98 96 GLU C CA 1
ATOM 2336 C C . GLU C 1 94 ? 13.690 53.046 32.658 1.00 53.83 96 GLU C C 1
ATOM 2337 O O . GLU C 1 94 ? 13.486 51.896 33.068 1.00 54.02 96 GLU C O 1
ATOM 2343 N N . GLN C 1 95 ? 14.778 53.752 33.047 1.00 54.42 97 GLN C N 1
ATOM 2344 C CA . GLN C 1 95 ? 15.867 53.198 33.879 1.00 52.80 97 GLN C CA 1
ATOM 2345 C C . GLN C 1 95 ? 15.557 53.254 35.234 1.00 55.10 97 GLN C C 1
ATOM 2346 O O . GLN C 1 95 ? 15.964 52.345 35.885 1.00 59.99 97 GLN C O 1
ATOM 2352 N N . GLU C 1 96 ? 14.853 54.245 35.702 1.00 50.52 98 GLU C N 1
ATOM 2353 C CA . GLU C 1 96 ? 14.086 54.089 36.921 1.00 58.54 98 GLU C CA 1
ATOM 2354 C C . GLU C 1 96 ? 12.877 53.005 37.008 1.00 59.64 98 GLU C C 1
ATOM 2355 O O . GLU C 1 96 ? 12.606 52.465 38.060 1.00 62.17 98 GLU C O 1
ATOM 2361 N N . GLN C 1 97 ? 12.145 52.767 35.965 1.00 60.63 99 GLN C N 1
ATOM 2362 C CA . GLN C 1 97 ? 11.256 51.659 35.970 1.00 66.24 99 GLN C CA 1
ATOM 2363 C C . GLN C 1 97 ? 12.014 50.171 36.128 1.00 70.47 99 GLN C C 1
ATOM 2364 O O . GLN C 1 97 ? 11.843 49.531 37.194 1.00 72.82 99 GLN C O 1
ATOM 2370 N N . GLN C 1 98 ? 12.759 49.686 35.067 1.00 71.82 100 GLN C N 1
ATOM 2371 C CA . GLN C 1 98 ? 13.779 48.589 35.088 1.00 75.70 100 GLN C CA 1
ATOM 2372 C C . GLN C 1 98 ? 14.603 48.409 36.322 1.00 76.86 100 GLN C C 1
ATOM 2373 O O . GLN C 1 98 ? 14.974 47.253 36.454 1.00 81.94 100 GLN C O 1
ATOM 2379 N N . SER C 1 99 ? 14.926 49.423 37.159 1.00 76.23 101 SER C N 1
ATOM 2380 C CA . SER C 1 99 ? 15.319 49.257 38.613 1.00 76.84 101 SER C CA 1
ATOM 2381 C C . SER C 1 99 ? 14.177 49.131 39.732 1.00 77.11 101 SER C C 1
ATOM 2382 O O . SER C 1 99 ? 13.126 49.834 39.735 1.00 77.27 101 SER C O 1
ATOM 2385 N N . CYS D 1 2 ? 27.537 55.422 42.944 1.00 77.27 4 CYS D N 1
ATOM 2386 C CA . CYS D 1 2 ? 26.335 55.693 42.170 1.00 75.63 4 CYS D CA 1
ATOM 2387 C C . CYS D 1 2 ? 25.541 57.050 42.639 1.00 79.56 4 CYS D C 1
ATOM 2388 O O . CYS D 1 2 ? 24.841 57.129 43.882 1.00 82.40 4 CYS D O 1
ATOM 2391 N N . TYR D 1 3 ? 25.571 58.028 41.661 1.00 73.04 5 TYR D N 1
ATOM 2392 C CA . TYR D 1 3 ? 24.707 59.232 41.586 1.00 65.61 5 TYR D CA 1
ATOM 2393 C C . TYR D 1 3 ? 25.064 60.381 42.485 1.00 60.99 5 TYR D C 1
ATOM 2394 O O . TYR D 1 3 ? 24.733 60.364 43.708 1.00 57.96 5 TYR D O 1
ATOM 2403 N N . THR D 1 4 ? 25.573 61.459 41.836 1.00 55.41 6 THR D N 1
ATOM 2404 C CA . THR D 1 4 ? 25.789 62.764 42.550 1.00 50.09 6 THR D CA 1
ATOM 2405 C C . THR D 1 4 ? 24.509 63.309 42.851 1.00 49.36 6 THR D C 1
ATOM 2406 O O . THR D 1 4 ? 23.501 62.853 42.349 1.00 51.66 6 THR D O 1
ATOM 2410 N N . GLU D 1 5 ? 24.468 64.157 43.812 1.00 48.52 7 GLU D N 1
ATOM 2411 C CA . GLU D 1 5 ? 23.105 64.715 44.152 1.00 51.89 7 GLU D CA 1
ATOM 2412 C C . GLU D 1 5 ? 22.444 65.543 43.114 1.00 48.19 7 GLU D C 1
ATOM 2413 O O . GLU D 1 5 ? 21.281 65.643 43.107 1.00 47.55 7 GLU D O 1
ATOM 2419 N N . LEU D 1 6 ? 23.231 66.201 42.270 1.00 50.61 8 LEU D N 1
ATOM 2420 C CA . LEU D 1 6 ? 22.680 66.906 41.096 1.00 46.42 8 LEU D CA 1
ATOM 2421 C C . LEU D 1 6 ? 22.059 65.846 40.129 1.00 47.76 8 LEU D C 1
ATOM 2422 O O . LEU D 1 6 ? 20.915 66.085 39.756 1.00 49.42 8 LEU D O 1
ATOM 2427 N N . GLU D 1 7 ? 22.717 64.703 39.835 1.00 43.91 9 GLU D N 1
ATOM 2428 C CA . GLU D 1 7 ? 22.089 63.632 39.082 1.00 51.24 9 GLU D CA 1
ATOM 2429 C C . GLU D 1 7 ? 20.811 63.187 39.656 1.00 49.34 9 GLU D C 1
ATOM 2430 O O . GLU D 1 7 ? 19.827 63.075 38.974 1.00 48.18 9 GLU D O 1
ATOM 2436 N N . LYS D 1 8 ? 20.832 62.927 40.963 1.00 52.52 10 LYS D N 1
ATOM 2437 C CA . LYS D 1 8 ? 19.549 62.546 41.596 1.00 51.43 10 LYS D CA 1
ATOM 2438 C C . LYS D 1 8 ? 18.476 63.593 41.391 1.00 52.97 10 LYS D C 1
ATOM 2439 O O . LYS D 1 8 ? 17.130 63.280 41.100 1.00 49.83 10 LYS D O 1
ATOM 2445 N N . ALA D 1 9 ? 18.894 64.895 41.434 1.00 51.78 11 ALA D N 1
ATOM 2446 C CA . ALA D 1 9 ? 17.781 65.867 41.396 1.00 46.33 11 ALA D CA 1
ATOM 2447 C C . ALA D 1 9 ? 17.238 65.892 40.013 1.00 46.31 11 ALA D C 1
ATOM 2448 O O . ALA D 1 9 ? 16.165 66.304 39.889 1.00 45.05 11 ALA D O 1
ATOM 2450 N N . VAL D 1 10 ? 18.070 65.603 38.986 1.00 43.69 12 VAL D N 1
ATOM 2451 C CA . VAL D 1 10 ? 17.634 65.659 37.593 1.00 44.76 12 VAL D CA 1
ATOM 2452 C C . VAL D 1 10 ? 16.689 64.411 37.301 1.00 44.86 12 VAL D C 1
ATOM 2453 O O . VAL D 1 10 ? 15.695 64.546 36.583 1.00 50.36 12 VAL D O 1
ATOM 2457 N N . ILE D 1 11 ? 16.906 63.251 37.903 1.00 42.68 13 ILE D N 1
ATOM 2458 C CA . ILE D 1 11 ? 16.057 62.223 37.878 1.00 39.66 13 ILE D CA 1
ATOM 2459 C C . ILE D 1 11 ? 14.794 62.441 38.612 1.00 41.06 13 ILE D C 1
ATOM 2460 O O . ILE D 1 11 ? 13.597 62.148 38.174 1.00 42.37 13 ILE D O 1
ATOM 2465 N N . VAL D 1 12 ? 14.875 63.208 39.669 1.00 40.46 14 VAL D N 1
ATOM 2466 C CA . VAL D 1 12 ? 13.562 63.529 40.244 1.00 39.40 14 VAL D CA 1
ATOM 2467 C C . VAL D 1 12 ? 12.679 64.354 39.307 1.00 44.88 14 VAL D C 1
ATOM 2468 O O . VAL D 1 12 ? 11.483 64.460 39.573 1.00 47.24 14 VAL D O 1
ATOM 2472 N N . LEU D 1 13 ? 13.274 65.252 38.487 1.00 44.12 15 LEU D N 1
ATOM 2473 C CA . LEU D 1 13 ? 12.433 66.087 37.752 1.00 42.91 15 LEU D CA 1
ATOM 2474 C C . LEU D 1 13 ? 11.853 65.307 36.455 1.00 38.51 15 LEU D C 1
ATOM 2475 O O . LEU D 1 13 ? 11.068 65.785 35.867 1.00 40.91 15 LEU D O 1
ATOM 2480 N N . VAL D 1 14 ? 12.695 64.455 35.882 1.00 43.04 16 VAL D N 1
ATOM 2481 C CA . VAL D 1 14 ? 12.277 63.687 34.785 1.00 40.23 16 VAL D CA 1
ATOM 2482 C C . VAL D 1 14 ? 11.089 62.687 35.475 1.00 38.91 16 VAL D C 1
ATOM 2483 O O . VAL D 1 14 ? 10.103 62.603 35.008 1.00 40.27 16 VAL D O 1
ATOM 2487 N N . GLU D 1 15 ? 11.252 62.069 36.649 1.00 41.94 17 GLU D N 1
ATOM 2488 C CA . GLU D 1 15 ? 10.162 61.192 37.253 1.00 40.75 17 GLU D CA 1
ATOM 2489 C C . GLU D 1 15 ? 9.091 61.927 37.615 1.00 39.81 17 GLU D C 1
ATOM 2490 O O . GLU D 1 15 ? 8.036 61.613 37.151 1.00 52.72 17 GLU D O 1
ATOM 2496 N N . ASN D 1 16 ? 9.273 63.085 38.144 1.00 39.26 18 ASN D N 1
ATOM 2497 C CA . ASN D 1 16 ? 8.163 63.963 38.297 1.00 41.17 18 ASN D CA 1
ATOM 2498 C C . ASN D 1 16 ? 7.368 64.298 37.007 1.00 40.18 18 ASN D C 1
ATOM 2499 O O . ASN D 1 16 ? 6.142 64.405 37.097 1.00 46.73 18 ASN D O 1
ATOM 2504 N N . PHE D 1 17 ? 7.987 64.634 35.827 1.00 38.11 19 PHE D N 1
ATOM 2505 C CA . PHE D 1 17 ? 7.134 64.941 34.642 1.00 31.21 19 PHE D CA 1
ATOM 2506 C C . PHE D 1 17 ? 6.314 63.622 34.358 1.00 35.60 19 PHE D C 1
ATOM 2507 O O . PHE D 1 17 ? 5.086 63.676 34.236 1.00 40.57 19 PHE D O 1
ATOM 2515 N N . TYR D 1 18 ? 6.916 62.448 34.402 1.00 43.15 20 TYR D N 1
ATOM 2516 C CA . TYR D 1 18 ? 6.195 61.300 33.985 1.00 45.05 20 TYR D CA 1
ATOM 2517 C C . TYR D 1 18 ? 5.128 60.840 34.950 1.00 50.71 20 TYR D C 1
ATOM 2518 O O . TYR D 1 18 ? 4.172 60.062 34.476 1.00 53.06 20 TYR D O 1
ATOM 2527 N N . LYS D 1 19 ? 5.235 61.211 36.233 1.00 49.00 21 LYS D N 1
ATOM 2528 C CA . LYS D 1 19 ? 4.199 60.910 37.208 1.00 48.34 21 LYS D CA 1
ATOM 2529 C C . LYS D 1 19 ? 3.016 61.607 36.968 1.00 48.21 21 LYS D C 1
ATOM 2530 O O . LYS D 1 19 ? 2.028 61.214 37.585 1.00 53.04 21 LYS D O 1
ATOM 2536 N N . TYR D 1 20 ? 2.974 62.608 36.053 1.00 45.72 22 TYR D N 1
ATOM 2537 C CA . TYR D 1 20 ? 1.825 63.352 35.690 1.00 46.49 22 TYR D CA 1
ATOM 2538 C C . TYR D 1 20 ? 1.250 63.027 34.332 1.00 45.32 22 TYR D C 1
ATOM 2539 O O . TYR D 1 20 ? 0.292 63.649 33.902 1.00 44.17 22 TYR D O 1
ATOM 2548 N N . VAL D 1 21 ? 1.881 62.117 33.625 1.00 46.32 23 VAL D N 1
ATOM 2549 C CA . VAL D 1 21 ? 1.285 61.643 32.311 1.00 48.77 23 VAL D CA 1
ATOM 2550 C C . VAL D 1 21 ? 0.208 60.572 32.721 1.00 47.72 23 VAL D C 1
ATOM 2551 O O . VAL D 1 21 ? 0.532 59.743 33.504 1.00 48.70 23 VAL D O 1
ATOM 2555 N N . SER D 1 22 ? -0.972 60.599 32.138 1.00 48.89 24 SER D N 1
ATOM 2556 C CA . SER D 1 22 ? -2.088 59.545 32.645 1.00 52.92 24 SER D CA 1
ATOM 2557 C C . SER D 1 22 ? -1.817 58.163 32.208 1.00 50.69 24 SER D C 1
ATOM 2558 O O . SER D 1 22 ? -1.206 57.959 31.151 1.00 48.39 24 SER D O 1
ATOM 2561 N N . LYS D 1 23 ? -1.889 57.264 33.203 1.00 49.85 25 LYS D N 1
ATOM 2562 C CA . LYS D 1 23 ? -1.499 55.798 33.103 1.00 51.94 25 LYS D CA 1
ATOM 2563 C C . LYS D 1 23 ? -2.321 55.293 31.819 1.00 49.30 25 LYS D C 1
ATOM 2564 O O . LYS D 1 23 ? -3.421 55.781 31.428 1.00 52.76 25 LYS D O 1
ATOM 2570 N N . TYR D 1 24 ? -1.764 54.598 30.925 1.00 48.17 26 TYR D N 1
ATOM 2571 C CA . TYR D 1 24 ? -2.970 54.596 29.811 1.00 48.65 26 TYR D CA 1
ATOM 2572 C C . TYR D 1 24 ? -3.244 55.636 28.941 1.00 48.95 26 TYR D C 1
ATOM 2573 O O . TYR D 1 24 ? -4.078 55.479 28.056 1.00 52.44 26 TYR D O 1
ATOM 2582 N N . SER D 1 25 ? -2.552 56.739 28.991 1.00 47.03 27 SER D N 1
ATOM 2583 C CA . SER D 1 25 ? -2.701 57.710 27.847 1.00 43.87 27 SER D CA 1
ATOM 2584 C C . SER D 1 25 ? -2.004 57.098 26.718 1.00 40.85 27 SER D C 1
ATOM 2585 O O . SER D 1 25 ? -0.991 56.571 26.916 1.00 37.35 27 SER D O 1
ATOM 2588 N N . LEU D 1 26 ? -2.521 57.187 25.476 1.00 41.20 28 LEU D N 1
ATOM 2589 C CA . LEU D 1 26 ? -1.670 56.758 24.219 1.00 39.93 28 LEU D CA 1
ATOM 2590 C C . LEU D 1 26 ? -0.586 57.838 23.913 1.00 43.44 28 LEU D C 1
ATOM 2591 O O . LEU D 1 26 ? 0.332 57.619 23.206 1.00 42.75 28 LEU D O 1
ATOM 2596 N N . VAL D 1 27 ? -0.645 59.051 24.390 1.00 44.02 29 VAL D N 1
ATOM 2597 C CA . VAL D 1 27 ? 0.705 59.959 24.085 1.00 45.69 29 VAL D CA 1
ATOM 2598 C C . VAL D 1 27 ? 1.432 59.900 25.434 1.00 46.93 29 VAL D C 1
ATOM 2599 O O . VAL D 1 27 ? 0.934 60.364 26.531 1.00 46.73 29 VAL D O 1
ATOM 2603 N N . LYS D 1 28 ? 2.531 59.098 25.474 1.00 15.00 30 LYS D N 1
ATOM 2604 C CA . LYS D 1 28 ? 3.154 58.730 26.739 1.00 15.00 30 LYS D CA 1
ATOM 2605 C C . LYS D 1 28 ? 4.177 59.776 27.169 1.00 15.00 30 LYS D C 1
ATOM 2606 O O . LYS D 1 28 ? 4.627 59.535 28.253 1.00 43.35 30 LYS D O 1
ATOM 2612 N N . ASN D 1 29 ? 4.502 60.692 26.337 1.00 39.44 31 ASN D N 1
ATOM 2613 C CA . ASN D 1 29 ? 5.703 61.629 26.574 1.00 41.55 31 ASN D CA 1
ATOM 2614 C C . ASN D 1 29 ? 5.221 63.017 26.772 1.00 46.94 31 ASN D C 1
ATOM 2615 O O . ASN D 1 29 ? 6.028 63.822 26.765 1.00 43.42 31 ASN D O 1
ATOM 2620 N N . LYS D 1 30 ? 3.870 63.265 27.038 1.00 45.58 32 LYS D N 1
ATOM 2621 C CA . LYS D 1 30 ? 3.304 64.619 27.266 1.00 44.10 32 LYS D CA 1
ATOM 2622 C C . LYS D 1 30 ? 2.359 64.595 28.473 1.00 43.58 32 LYS D C 1
ATOM 2623 O O . LYS D 1 30 ? 1.901 63.441 28.900 1.00 45.20 32 LYS D O 1
ATOM 2629 N N . ILE D 1 31 ? 2.392 65.738 29.189 1.00 39.33 33 ILE D N 1
ATOM 2630 C CA . ILE D 1 31 ? 1.350 65.892 30.214 1.00 42.17 33 ILE D CA 1
ATOM 2631 C C . ILE D 1 31 ? 0.236 66.885 29.705 1.00 44.20 33 ILE D C 1
ATOM 2632 O O . ILE D 1 31 ? 0.480 67.842 28.764 1.00 45.71 33 ILE D O 1
ATOM 2637 N N . SER D 1 32 ? -0.964 66.795 30.230 1.00 43.30 34 SER D N 1
ATOM 2638 C CA . SER D 1 32 ? -1.851 67.840 29.786 1.00 45.51 34 SER D CA 1
ATOM 2639 C C . SER D 1 32 ? -1.631 69.101 30.567 1.00 43.30 34 SER D C 1
ATOM 2640 O O . SER D 1 32 ? -0.996 69.038 31.662 1.00 43.65 34 SER D O 1
ATOM 2643 N N . LYS D 1 33 ? -2.138 70.191 30.063 1.00 42.79 35 LYS D N 1
ATOM 2644 C CA . LYS D 1 33 ? -2.246 71.502 30.979 1.00 51.07 35 LYS D CA 1
ATOM 2645 C C . LYS D 1 33 ? -2.784 71.373 32.398 1.00 52.97 35 LYS D C 1
ATOM 2646 O O . LYS D 1 33 ? -2.157 71.795 33.414 1.00 50.51 35 LYS D O 1
ATOM 2652 N N . SER D 1 34 ? -3.906 70.623 32.464 1.00 54.94 36 SER D N 1
ATOM 2653 C CA . SER D 1 34 ? -4.524 70.441 33.707 1.00 52.62 36 SER D CA 1
ATOM 2654 C C . SER D 1 34 ? -3.686 69.545 34.581 1.00 53.54 36 SER D C 1
ATOM 2655 O O . SER D 1 34 ? -3.598 69.701 35.856 1.00 54.32 36 SER D O 1
ATOM 2658 N N . SER D 1 35 ? -3.045 68.525 33.998 1.00 54.34 37 SER D N 1
ATOM 2659 C CA . SER D 1 35 ? -2.023 67.792 34.885 1.00 54.51 37 SER D CA 1
ATOM 2660 C C . SER D 1 35 ? -0.874 68.698 35.355 1.00 54.25 37 SER D C 1
ATOM 2661 O O . SER D 1 35 ? -0.548 68.731 36.591 1.00 56.10 37 SER D O 1
ATOM 2664 N N . PHE D 1 36 ? -0.463 69.586 34.448 1.00 50.64 38 PHE D N 1
ATOM 2665 C CA . PHE D 1 36 ? 0.582 70.627 34.817 1.00 52.64 38 PHE D CA 1
ATOM 2666 C C . PHE D 1 36 ? 0.108 71.488 35.960 1.00 51.95 38 PHE D C 1
ATOM 2667 O O . PHE D 1 36 ? 0.820 71.619 36.939 1.00 54.25 38 PHE D O 1
ATOM 2675 N N . ARG D 1 37 ? -1.083 71.993 35.851 1.00 55.55 39 ARG D N 1
ATOM 2676 C CA . ARG D 1 37 ? -1.815 72.733 36.967 1.00 56.53 39 ARG D CA 1
ATOM 2677 C C . ARG D 1 37 ? -1.822 71.948 38.237 1.00 55.77 39 ARG D C 1
ATOM 2678 O O . ARG D 1 37 ? -1.257 72.523 39.259 1.00 54.42 39 ARG D O 1
ATOM 2686 N N . GLU D 1 38 ? -2.396 70.692 38.190 1.00 51.66 40 GLU D N 1
ATOM 2687 C CA . GLU D 1 38 ? -2.340 69.801 39.305 1.00 53.03 40 GLU D CA 1
ATOM 2688 C C . GLU D 1 38 ? -0.906 69.699 39.922 1.00 53.46 40 GLU D C 1
ATOM 2689 O O . GLU D 1 38 ? -0.544 69.727 41.214 1.00 52.13 40 GLU D O 1
ATOM 2695 N N . MET D 1 39 ? 0.017 69.551 39.006 1.00 53.95 41 MET D N 1
ATOM 2696 C CA . MET D 1 39 ? 1.395 69.283 39.545 1.00 51.11 41 MET D CA 1
ATOM 2697 C C . MET D 1 39 ? 1.899 70.488 40.338 1.00 52.23 41 MET D C 1
ATOM 2698 O O . MET D 1 39 ? 2.584 70.380 41.452 1.00 49.15 41 MET D O 1
ATOM 2703 N N . LEU D 1 40 ? 1.596 71.638 39.765 1.00 50.25 42 LEU D N 1
ATOM 2704 C CA . LEU D 1 40 ? 2.059 72.865 40.403 1.00 56.32 42 LEU D CA 1
ATOM 2705 C C . LEU D 1 40 ? 1.437 72.983 41.848 1.00 60.29 42 LEU D C 1
ATOM 2706 O O . LEU D 1 40 ? 2.199 72.953 42.859 1.00 61.90 42 LEU D O 1
ATOM 2711 N N . GLN D 1 41 ? 0.091 72.878 41.948 1.00 62.57 43 GLN D N 1
ATOM 2712 C CA . GLN D 1 41 ? -0.533 72.433 43.197 1.00 64.30 43 GLN D CA 1
ATOM 2713 C C . GLN D 1 41 ? 0.034 71.459 44.164 1.00 63.13 43 GLN D C 1
ATOM 2714 O O . GLN D 1 41 ? 0.400 71.949 45.261 1.00 63.24 43 GLN D O 1
ATOM 2720 N N . LYS D 1 42 ? 0.272 70.152 43.846 1.00 62.18 44 LYS D N 1
ATOM 2721 C CA . LYS D 1 42 ? 0.799 69.307 44.937 1.00 60.91 44 LYS D CA 1
ATOM 2722 C C . LYS D 1 42 ? 2.311 69.238 45.149 1.00 62.96 44 LYS D C 1
ATOM 2723 O O . LYS D 1 42 ? 2.836 68.446 45.953 1.00 66.51 44 LYS D O 1
ATOM 2729 N N . GLU D 1 43 ? 3.096 69.896 44.320 1.00 60.41 45 GLU D N 1
ATOM 2730 C CA . GLU D 1 43 ? 4.508 69.425 44.159 1.00 60.77 45 GLU D CA 1
ATOM 2731 C C . GLU D 1 43 ? 5.381 70.628 44.441 1.00 60.33 45 GLU D C 1
ATOM 2732 O O . GLU D 1 43 ? 6.511 70.430 44.917 1.00 56.65 45 GLU D O 1
ATOM 2738 N N . LEU D 1 44 ? 4.795 71.806 44.268 1.00 63.37 46 LEU D N 1
ATOM 2739 C CA . LEU D 1 44 ? 5.540 73.039 44.382 1.00 69.48 46 LEU D CA 1
ATOM 2740 C C . LEU D 1 44 ? 4.674 74.105 45.176 1.00 73.66 46 LEU D C 1
ATOM 2741 O O . LEU D 1 44 ? 4.639 75.368 44.827 1.00 79.03 46 LEU D O 1
ATOM 2746 N N . ASN D 1 45 ? 3.999 73.676 46.244 1.00 75.66 47 ASN D N 1
ATOM 2747 C CA . ASN D 1 45 ? 3.056 74.621 46.951 1.00 77.35 47 ASN D CA 1
ATOM 2748 C C . ASN D 1 45 ? 3.757 75.655 47.888 1.00 79.39 47 ASN D C 1
ATOM 2749 O O . ASN D 1 45 ? 3.549 76.914 47.738 1.00 75.03 47 ASN D O 1
ATOM 2754 N N . HIS D 1 46 ? 4.582 75.089 48.817 1.00 81.00 48 HIS D N 1
ATOM 2755 C CA . HIS D 1 46 ? 5.380 75.786 49.814 1.00 80.75 48 HIS D CA 1
ATOM 2756 C C . HIS D 1 46 ? 6.229 76.855 49.081 1.00 82.88 48 HIS D C 1
ATOM 2757 O O . HIS D 1 46 ? 6.123 78.137 49.347 1.00 82.68 48 HIS D O 1
ATOM 2764 N N . MET D 1 47 ? 7.096 76.297 48.199 1.00 80.98 49 MET D N 1
ATOM 2765 C CA . MET D 1 47 ? 7.879 77.069 47.263 1.00 78.65 49 MET D CA 1
ATOM 2766 C C . MET D 1 47 ? 6.972 78.054 46.572 1.00 78.14 49 MET D C 1
ATOM 2767 O O . MET D 1 47 ? 7.417 79.085 46.090 1.00 78.85 49 MET D O 1
ATOM 2772 N N . LEU D 1 48 ? 5.708 77.852 46.625 1.00 75.90 50 LEU D N 1
ATOM 2773 C CA . LEU D 1 48 ? 4.904 78.973 46.212 1.00 80.40 50 LEU D CA 1
ATOM 2774 C C . LEU D 1 48 ? 4.145 79.914 47.442 1.00 80.98 50 LEU D C 1
ATOM 2775 O O . LEU D 1 48 ? 2.922 80.384 47.393 1.00 82.30 50 LEU D O 1
ATOM 2780 N N . GLY D 1 70 ? -1.361 72.029 22.216 1.00 58.95 72 GLY D N 1
ATOM 2781 C CA . GLY D 1 70 ? -2.307 71.166 23.064 1.00 56.14 72 GLY D CA 1
ATOM 2782 C C . GLY D 1 70 ? -1.519 70.546 24.260 1.00 55.08 72 GLY D C 1
ATOM 2783 O O . GLY D 1 70 ? -1.493 71.266 25.344 1.00 50.80 72 GLY D O 1
ATOM 2784 N N . ARG D 1 71 ? -0.838 69.313 24.139 1.00 50.64 73 ARG D N 1
ATOM 2785 C CA . ARG D 1 71 ? 0.013 68.869 25.419 1.00 50.31 73 ARG D CA 1
ATOM 2786 C C . ARG D 1 71 ? 1.371 69.488 25.657 1.00 51.16 73 ARG D C 1
ATOM 2787 O O . ARG D 1 71 ? 1.944 70.133 24.671 1.00 49.96 73 ARG D O 1
ATOM 2795 N N . ILE D 1 72 ? 1.934 69.260 26.873 1.00 50.42 74 ILE D N 1
ATOM 2796 C CA . ILE D 1 72 ? 3.215 69.731 27.216 1.00 44.92 74 ILE D CA 1
ATOM 2797 C C . ILE D 1 72 ? 4.143 68.578 27.057 1.00 41.81 74 ILE D C 1
ATOM 2798 O O . ILE D 1 72 ? 4.089 67.591 27.796 1.00 39.79 74 ILE D O 1
ATOM 2803 N N . SER D 1 73 ? 5.234 68.748 26.201 1.00 40.63 75 SER D N 1
ATOM 2804 C CA . SER D 1 73 ? 6.393 67.854 26.172 1.00 41.70 75 SER D CA 1
ATOM 2805 C C . SER D 1 73 ? 7.415 68.078 27.390 1.00 36.13 75 SER D C 1
ATOM 2806 O O . SER D 1 73 ? 7.345 69.144 28.116 1.00 33.87 75 SER D O 1
ATOM 2809 N N . PHE D 1 74 ? 8.321 67.142 27.504 1.00 35.35 76 PHE D N 1
ATOM 2810 C CA . PHE D 1 74 ? 9.405 67.305 28.362 1.00 36.84 76 PHE D CA 1
ATOM 2811 C C . PHE D 1 74 ? 10.308 68.627 28.268 1.00 38.02 76 PHE D C 1
ATOM 2812 O O . PHE D 1 74 ? 10.390 69.436 29.211 1.00 37.01 76 PHE D O 1
ATOM 2820 N N . ASP D 1 75 ? 10.592 69.080 27.073 1.00 39.62 77 ASP D N 1
ATOM 2821 C CA . ASP D 1 75 ? 11.296 70.303 26.948 1.00 38.11 77 ASP D CA 1
ATOM 2822 C C . ASP D 1 75 ? 10.469 71.352 27.529 1.00 39.92 77 ASP D C 1
ATOM 2823 O O . ASP D 1 75 ? 11.021 72.233 28.201 1.00 35.67 77 ASP D O 1
ATOM 2828 N N . GLU D 1 76 ? 9.173 71.310 27.227 1.00 43.99 78 GLU D N 1
ATOM 2829 C CA . GLU D 1 76 ? 8.385 72.407 27.392 1.00 41.72 78 GLU D CA 1
ATOM 2830 C C . GLU D 1 76 ? 8.155 72.526 28.910 1.00 40.22 78 GLU D C 1
ATOM 2831 O O . GLU D 1 76 ? 8.135 73.636 29.454 1.00 40.52 78 GLU D O 1
ATOM 2837 N N . TYR D 1 77 ? 8.003 71.457 29.551 1.00 34.33 79 TYR D N 1
ATOM 2838 C CA . TYR D 1 77 ? 7.921 71.362 30.995 1.00 33.49 79 TYR D CA 1
ATOM 2839 C C . TYR D 1 77 ? 9.224 71.904 31.662 1.00 36.02 79 TYR D C 1
ATOM 2840 O O . TYR D 1 77 ? 9.098 72.829 32.630 1.00 35.60 79 TYR D O 1
ATOM 2849 N N . TRP D 1 78 ? 10.336 71.551 31.143 1.00 30.33 80 TRP D N 1
ATOM 2850 C CA . TRP D 1 78 ? 11.628 72.044 31.546 1.00 31.77 80 TRP D CA 1
ATOM 2851 C C . TRP D 1 78 ? 11.679 73.508 31.557 1.00 40.15 80 TRP D C 1
ATOM 2852 O O . TRP D 1 78 ? 12.030 74.209 32.655 1.00 39.53 80 TRP D O 1
ATOM 2863 N N . THR D 1 79 ? 11.323 74.068 30.404 1.00 39.39 81 THR D N 1
ATOM 2864 C CA . THR D 1 79 ? 11.411 75.581 30.232 1.00 41.47 81 THR D CA 1
ATOM 2865 C C . THR D 1 79 ? 10.438 76.283 31.264 1.00 44.26 81 THR D C 1
ATOM 2866 O O . THR D 1 79 ? 10.731 77.343 31.719 1.00 40.65 81 THR D O 1
ATOM 2870 N N . LEU D 1 80 ? 9.294 75.601 31.584 1.00 41.77 82 LEU D N 1
ATOM 2871 C CA . LEU D 1 80 ? 8.269 76.296 32.429 1.00 37.71 82 LEU D CA 1
ATOM 2872 C C . LEU D 1 80 ? 8.697 76.101 33.865 1.00 38.98 82 LEU D C 1
ATOM 2873 O O . LEU D 1 80 ? 8.567 77.070 34.729 1.00 45.06 82 LEU D O 1
ATOM 2878 N N . ILE D 1 81 ? 9.158 74.995 34.217 1.00 34.40 83 ILE D N 1
ATOM 2879 C CA . ILE D 1 81 ? 9.871 74.906 35.548 1.00 41.98 83 ILE D CA 1
ATOM 2880 C C . ILE D 1 81 ? 10.960 75.939 35.690 1.00 41.91 83 ILE D C 1
ATOM 2881 O O . ILE D 1 81 ? 11.047 76.563 36.768 1.00 47.90 83 ILE D O 1
ATOM 2886 N N . GLY D 1 82 ? 11.724 76.271 34.614 1.00 44.67 84 GLY D N 1
ATOM 2887 C CA . GLY D 1 82 ? 12.819 77.190 34.715 1.00 41.92 84 GLY D CA 1
ATOM 2888 C C . GLY D 1 82 ? 12.126 78.594 34.880 1.00 46.04 84 GLY D C 1
ATOM 2889 O O . GLY D 1 82 ? 12.808 79.516 35.455 1.00 44.77 84 GLY D O 1
ATOM 2890 N N . GLY D 1 83 ? 10.955 78.816 34.211 1.00 45.81 85 GLY D N 1
ATOM 2891 C CA . GLY D 1 83 ? 10.220 80.116 34.275 1.00 44.89 85 GLY D CA 1
ATOM 2892 C C . GLY D 1 83 ? 9.875 80.297 35.730 1.00 48.18 85 GLY D C 1
ATOM 2893 O O . GLY D 1 83 ? 9.691 81.467 36.180 1.00 54.11 85 GLY D O 1
ATOM 2894 N N . ILE D 1 84 ? 9.835 79.271 36.552 1.00 47.73 86 ILE D N 1
ATOM 2895 C CA . ILE D 1 84 ? 9.258 79.448 37.808 1.00 50.57 86 ILE D CA 1
ATOM 2896 C C . ILE D 1 84 ? 10.392 79.705 38.726 1.00 51.30 86 ILE D C 1
ATOM 2897 O O . ILE D 1 84 ? 10.339 80.713 39.562 1.00 56.62 86 ILE D O 1
ATOM 2902 N N . THR D 1 85 ? 11.495 78.916 38.601 1.00 50.18 87 THR D N 1
ATOM 2903 C CA . THR D 1 85 ? 12.504 78.988 39.530 1.00 48.78 87 THR D CA 1
ATOM 2904 C C . THR D 1 85 ? 13.488 80.075 39.155 1.00 48.67 87 THR D C 1
ATOM 2905 O O . THR D 1 85 ? 14.240 80.385 40.031 1.00 54.52 87 THR D O 1
ATOM 2909 N N . GLY D 1 86 ? 13.588 80.645 37.955 1.00 45.18 88 GLY D N 1
ATOM 2910 C CA . GLY D 1 86 ? 14.697 81.460 37.605 1.00 42.98 88 GLY D CA 1
ATOM 2911 C C . GLY D 1 86 ? 14.508 82.789 38.469 1.00 52.03 88 GLY D C 1
ATOM 2912 O O . GLY D 1 86 ? 15.321 83.033 39.398 1.00 49.52 88 GLY D O 1
ATOM 2913 N N . PRO D 1 87 ? 13.284 83.410 38.385 1.00 56.34 89 PRO D N 1
ATOM 2914 C CA . PRO D 1 87 ? 13.104 84.637 39.223 1.00 57.32 89 PRO D CA 1
ATOM 2915 C C . PRO D 1 87 ? 13.097 84.334 40.739 1.00 60.71 89 PRO D C 1
ATOM 2916 O O . PRO D 1 87 ? 12.876 85.301 41.492 1.00 59.73 89 PRO D O 1
ATOM 2920 N N . ILE D 1 88 ? 13.478 83.120 41.234 1.00 60.93 90 ILE D N 1
ATOM 2921 C CA . ILE D 1 88 ? 13.377 82.999 42.667 1.00 56.85 90 ILE D CA 1
ATOM 2922 C C . ILE D 1 88 ? 14.522 82.424 43.007 1.00 54.94 90 ILE D C 1
ATOM 2923 O O . ILE D 1 88 ? 14.793 82.036 44.171 1.00 58.22 90 ILE D O 1
ATOM 2928 N N . ALA D 1 89 ? 15.381 82.238 42.027 1.00 55.49 91 ALA D N 1
ATOM 2929 C CA . ALA D 1 89 ? 16.632 81.466 42.479 1.00 53.67 91 ALA D CA 1
ATOM 2930 C C . ALA D 1 89 ? 17.569 82.174 43.453 1.00 56.22 91 ALA D C 1
ATOM 2931 O O . ALA D 1 89 ? 18.363 81.464 44.168 1.00 54.12 91 ALA D O 1
ATOM 2933 N N . LYS D 1 90 ? 17.602 83.524 43.409 1.00 57.82 92 LYS D N 1
ATOM 2934 C CA . LYS D 1 90 ? 18.507 84.234 44.462 1.00 61.20 92 LYS D CA 1
ATOM 2935 C C . LYS D 1 90 ? 17.878 84.018 45.847 1.00 61.00 92 LYS D C 1
ATOM 2936 O O . LYS D 1 90 ? 18.547 83.669 46.801 1.00 58.81 92 LYS D O 1
ATOM 2942 N N . LEU D 1 91 ? 16.571 84.214 45.947 1.00 60.76 93 LEU D N 1
ATOM 2943 C CA . LEU D 1 91 ? 15.923 83.979 47.227 1.00 61.99 93 LEU D CA 1
ATOM 2944 C C . LEU D 1 91 ? 16.085 82.666 47.740 1.00 63.24 93 LEU D C 1
ATOM 2945 O O . LEU D 1 91 ? 16.292 82.549 48.888 1.00 66.09 93 LEU D O 1
ATOM 2950 N N . ILE D 1 92 ? 15.900 81.594 46.892 1.00 65.26 94 ILE D N 1
ATOM 2951 C CA . ILE D 1 92 ? 16.117 80.185 47.281 1.00 63.27 94 ILE D CA 1
ATOM 2952 C C . ILE D 1 92 ? 17.501 80.057 47.893 1.00 63.31 94 ILE D C 1
ATOM 2953 O O . ILE D 1 92 ? 17.609 79.354 48.935 1.00 59.56 94 ILE D O 1
ATOM 2958 N N . HIS D 1 93 ? 18.555 80.587 47.166 1.00 63.99 95 HIS D N 1
ATOM 2959 C CA . HIS D 1 93 ? 19.983 80.500 47.626 1.00 66.12 95 HIS D CA 1
ATOM 2960 C C . HIS D 1 93 ? 20.141 81.247 48.952 1.00 68.01 95 HIS D C 1
ATOM 2961 O O . HIS D 1 93 ? 20.804 80.764 49.835 1.00 65.58 95 HIS D O 1
ATOM 2968 N N . GLU D 1 94 ? 19.466 82.397 49.021 1.00 73.05 96 GLU D N 1
ATOM 2969 C CA . GLU D 1 94 ? 19.588 83.438 50.047 1.00 78.29 96 GLU D CA 1
ATOM 2970 C C . GLU D 1 94 ? 18.707 82.814 51.079 1.00 80.72 96 GLU D C 1
ATOM 2971 O O . GLU D 1 94 ? 18.111 83.614 51.823 1.00 83.63 96 GLU D O 1
ATOM 2977 N N . GLN D 1 95 ? 18.405 81.497 51.000 1.00 80.44 97 GLN D N 1
ATOM 2978 C CA . GLN D 1 95 ? 17.661 80.764 52.098 1.00 82.27 97 GLN D CA 1
ATOM 2979 C C . GLN D 1 95 ? 18.413 79.641 52.691 1.00 83.73 97 GLN D C 1
ATOM 2980 O O . GLN D 1 95 ? 18.467 79.663 53.892 1.00 86.86 97 GLN D O 1
ATOM 2986 N N . GLU D 1 96 ? 19.155 78.791 51.919 1.00 84.75 98 GLU D N 1
ATOM 2987 C CA . GLU D 1 96 ? 20.021 77.691 52.462 1.00 83.47 98 GLU D CA 1
ATOM 2988 C C . GLU D 1 96 ? 21.227 78.087 53.325 1.00 84.34 98 GLU D C 1
ATOM 2989 O O . GLU D 1 96 ? 21.761 79.192 53.208 1.00 86.23 98 GLU D O 1
#